Protein 5Y6Y (pdb70)

B-factor: mean 15.53, std 7.51, range [4.85, 54.73]

Radius of gyration: 18.18 Å; Cα contacts (8 Å, |Δi|>4): 614; chains: 1; bounding box: 39×47×48 Å

Solvent-accessible surface area: 12770 Å² total; per-residue (Å²): 76,162,137,9,97,88,78,88,15,103,2,75,66,9,105,0,13,0,0,17,44,29,143,39,73,3,0,0,0,0,0,0,10,2,0,0,9,26,0,0,8,67,0,0,54,18,0,12,92,78,42,24,40,0,0,0,0,1,0,11,8,2,13,76,10,78,59,28,148,54,62,57,21,3,4,1,66,65,0,6,25,0,0,32,28,0,0,84,95,11,64,44,120,76,3,16,0,0,0,1,12,8,0,0,18,1,0,7,39,0,2,39,40,83,55,115,49,4,80,1,0,0,0,0,0,10,0,23,61,107,45,59,83,136,63,87,37,9,62,27,15,137,85,92,55,30,74,23,1,21,8,17,18,0,48,132,78,38,60,0,33,62,26,3,78,155,54,25,30,103,71,0,0,37,0,12,4,8,12,99,70,74,13,37,4,77,5,43,160,66,100,1,22,68,3,13,7,70,118,54,52,153,87,38,36,124,40,4,74,149,115,12,8,55,61,1,20,49,46,8,100,161,92,27,12,62,6,2,0,1,0,8,29,3,12,44,65,5,35,80,78,12,48,104,101,58,68,45,110,8,103,5,31,0,19,0,0,0,0,44,43,1,19,12,13,46,9,36,101,16,119,131,39,7,96,62,38,25,0,101,116,12,0,44,68,10,62,152,27,32,45,6,154,106,13,3,15,4,0,0,4,38,11,14,95,89,0,7,65,45,0,62,81,4,2,110,124,84

Secondary structure (DSSP, 8-state):
-TT-EEEEEEETTEEEEEEEE--SSEEEEE--TT--GGGGHHHHHHHHHTT-EEEEEPPTTSTTS---S-GGGGSHHHHHHHHHHHHHHHT-S-EEEEEETHHHHHHHHHHHH-GGGEEEEEEES-------TTS-HHHHHHHHH-TTBHHHHT-STTHHHHHHHHH-HHHHHHHHHT----S--BPPTTS-TTTT-TT--SSPPTTS-HHHHHHHHHHHHHH-SHHHHHHHTTHHHHHHHTGGGTT----S-EEEEEETT-TTTTSTTHHHHHHHSHHHHH-TTB---EEETT--S-HHHHTHHHHHHHHHHHHHT-

Structure (mmCIF, N/CA/C/O backbone):
data_5Y6Y
#
_entry.id   5Y6Y
#
_cell.length_a   69.769
_cell.length_b   69.769
_cell.length_c   130.515
_cell.angle_alpha   90.00
_cell.angle_beta   90.00
_cell.angle_gamma   90.00
#
_symmetry.space_group_name_H-M   'P 43 21 2'
#
loop_
_entity.id
_entity.type
_entity.pdbx_description
1 polymer 'Epoxide hydrolase'
2 water water
#
loop_
_atom_site.group_PDB
_atom_site.id
_atom_site.type_symbol
_atom_site.label_atom_id
_atom_site.label_alt_id
_atom_site.label_comp_id
_atom_site.label_asym_id
_atom_site.label_entity_id
_atom_site.label_seq_id
_atom_site.pdbx_PDB_ins_code
_atom_site.Cartn_x
_atom_site.Cartn_y
_atom_site.Cartn_z
_atom_site.occupancy
_atom_site.B_iso_or_equiv
_atom_site.auth_seq_id
_atom_site.auth_comp_id
_atom_site.auth_asym_id
_atom_site.auth_atom_id
_atom_site.pdbx_PDB_model_num
ATOM 1 N N . MET A 1 1 ? 20.994 12.509 3.639 1.00 34.98 1 MET B N 1
ATOM 2 C CA . MET A 1 1 ? 19.622 12.672 4.156 1.00 30.37 1 MET B CA 1
ATOM 3 C C . MET A 1 1 ? 18.647 12.274 3.096 1.00 31.41 1 MET B C 1
ATOM 4 O O . MET A 1 1 ? 17.551 11.928 3.365 1.00 26.19 1 MET B O 1
ATOM 9 N N . GLU A 1 2 ? 19.077 12.441 1.844 1.00 34.99 2 GLU B N 1
ATOM 10 C CA . GLU A 1 2 ? 18.288 12.078 0.709 1.00 36.33 2 GLU B CA 1
ATOM 11 C C . GLU A 1 2 ? 18.064 10.564 0.612 1.00 32.63 2 GLU B C 1
ATOM 12 O O . GLU A 1 2 ? 17.107 10.139 0.011 1.00 34.64 2 GLU B O 1
ATOM 18 N N . GLU A 1 3 ? 18.984 9.782 1.142 1.00 28.13 3 GLU B N 1
ATOM 19 C CA . GLU A 1 3 ? 18.856 8.389 1.136 1.00 30.25 3 GLU B CA 1
ATOM 20 C C . GLU A 1 3 ? 18.254 7.794 2.375 1.00 19.82 3 GLU B C 1
ATOM 21 O O . GLU A 1 3 ? 18.187 6.647 2.471 1.00 22.54 3 GLU B O 1
ATOM 27 N N . ILE A 1 4 ? 17.880 8.634 3.314 1.00 18.26 4 ILE B N 1
ATOM 28 C CA . ILE A 1 4 ? 17.026 8.202 4.415 1.00 17.49 4 ILE B CA 1
ATOM 29 C C . ILE A 1 4 ? 15.657 7.866 3.832 1.00 17.44 4 ILE B C 1
ATOM 30 O O . ILE A 1 4 ? 15.066 8.670 3.097 1.00 20.08 4 ILE B O 1
ATOM 35 N N . GLU A 1 5 ? 15.173 6.671 4.147 1.00 13.10 5 GLU B N 1
ATOM 36 C CA . GLU A 1 5 ? 13.874 6.206 3.678 1.00 15.70 5 GLU B CA 1
ATOM 37 C C . GLU A 1 5 ? 12.815 6.629 4.676 1.00 15.38 5 GLU B C 1
ATOM 38 O O . GLU A 1 5 ? 12.986 6.428 5.878 1.00 15.71 5 GLU B O 1
ATOM 44 N N . HIS A 1 6 ? 11.734 7.229 4.184 1.00 12.71 6 HIS B N 1
ATOM 45 C CA . HIS A 1 6 ? 10.622 7.611 5.044 1.00 12.26 6 HIS B CA 1
ATOM 46 C C . HIS A 1 6 ? 9.387 6.824 4.673 1.00 14.00 6 HIS B C 1
ATOM 47 O O . HIS A 1 6 ? 8.993 6.780 3.503 1.00 16.30 6 HIS B O 1
ATOM 54 N N . ARG A 1 7 ? 8.771 6.201 5.667 1.00 12.98 7 ARG B N 1
ATOM 55 C CA . ARG A 1 7 ? 7.527 5.490 5.422 1.00 13.19 7 ARG B CA 1
ATOM 56 C C . ARG A 1 7 ? 6.560 5.683 6.567 1.00 13.83 7 ARG B C 1
ATOM 57 O O . ARG A 1 7 ? 6.939 6.162 7.636 1.00 12.21 7 ARG B O 1
ATOM 65 N N . THR A 1 8 ? 5.302 5.331 6.324 1.00 13.14 8 THR B N 1
ATOM 66 C CA . THR A 1 8 ? 4.307 5.301 7.384 1.00 13.20 8 THR B CA 1
ATOM 67 C C . THR A 1 8 ? 3.911 3.853 7.614 1.00 14.98 8 THR B C 1
ATOM 68 O O . THR A 1 8 ? 3.648 3.108 6.662 1.00 17.85 8 THR B O 1
ATOM 72 N N . VAL A 1 9 ? 3.891 3.439 8.874 1.00 13.88 9 VAL B N 1
ATOM 73 C CA . VAL A 1 9 ? 3.516 2.077 9.220 1.00 13.57 9 VAL B CA 1
ATOM 74 C C . VAL A 1 9 ? 2.348 2.113 10.189 1.00 14.20 9 VAL B C 1
ATOM 75 O O . VAL A 1 9 ? 2.138 3.107 10.884 1.00 14.67 9 VAL B O 1
ATOM 79 N N . GLU A 1 10 ? 1.583 1.027 10.226 1.00 15.58 10 GLU B N 1
ATOM 80 C CA . GLU A 1 10 ? 0.508 0.889 11.196 1.00 15.71 10 GLU B CA 1
ATOM 81 C C . GLU A 1 10 ? 1.035 0.090 12.392 1.00 14.99 10 GLU B C 1
ATOM 82 O O . GLU A 1 10 ? 1.388 -1.088 12.256 1.00 17.01 10 GLU B O 1
ATOM 88 N N . VAL A 1 11 ? 1.130 0.744 13.550 1.00 12.71 11 VAL B N 1
ATOM 89 C CA . VAL A 1 11 ? 1.585 0.088 14.779 1.00 13.27 11 VAL B CA 1
ATOM 90 C C . VAL A 1 11 ? 0.638 0.425 15.921 1.00 13.52 11 VAL B C 1
ATOM 91 O O . VAL A 1 11 ? 0.322 1.591 16.142 1.00 12.82 11 VAL B O 1
ATOM 95 N N . ASN A 1 12 ? 0.168 -0.605 16.627 1.00 14.62 12 ASN B N 1
ATOM 96 C CA . ASN A 1 12 ? -0.656 -0.410 17.823 1.00 13.54 12 ASN B CA 1
ATOM 97 C C . ASN A 1 12 ? -1.833 0.534 17.588 1.00 14.62 12 ASN B C 1
ATOM 98 O O . ASN A 1 12 ? -2.171 1.362 18.432 1.00 14.28 12 ASN B O 1
ATOM 103 N N . GLY A 1 13 ? -2.452 0.415 16.416 1.00 15.22 13 GLY B N 1
ATOM 104 C CA . GLY A 1 13 ? -3.645 1.184 16.122 1.00 15.22 13 GLY B CA 1
ATOM 105 C C . GLY A 1 13 ? -3.413 2.588 15.585 1.00 14.98 13 GLY B C 1
ATOM 106 O O . GLY A 1 13 ? -4.378 3.262 15.226 1.00 17.62 13 GLY B O 1
ATOM 107 N N . ILE A 1 14 ? -2.155 3.035 15.527 1.00 13.04 14 ILE B N 1
ATOM 108 C CA . ILE A 1 14 ? -1.859 4.364 14.988 1.00 12.44 14 ILE B CA 1
ATOM 109 C C . ILE A 1 14 ? -0.966 4.313 13.746 1.00 10.62 14 ILE B C 1
ATOM 110 O O . ILE A 1 14 ? -0.307 3.300 13.481 1.00 13.46 14 ILE B O 1
ATOM 115 N N . LYS A 1 15 ? -0.952 5.409 12.993 1.00 11.93 15 LYS B N 1
ATOM 116 C CA . LYS A 1 15 ? -0.068 5.543 11.843 1.00 11.05 15 LYS B CA 1
ATOM 117 C C . LYS A 1 15 ? 1.209 6.262 12.285 1.00 11.06 15 LYS B C 1
ATOM 118 O O . LYS A 1 15 ? 1.168 7.408 12.754 1.00 13.24 15 LYS B O 1
ATOM 124 N N . MET A 1 16 ? 2.339 5.582 12.141 1.00 9.83 16 MET B N 1
ATOM 125 C CA . MET A 1 16 ? 3.615 6.114 12.609 1.00 10.02 16 MET B CA 1
ATOM 126 C C . MET A 1 16 ? 4.574 6.379 11.459 1.00 10.31 16 MET B C 1
ATOM 127 O O . MET A 1 16 ? 4.807 5.508 10.611 1.00 11.14 16 MET B O 1
ATOM 132 N N . HIS A 1 17 ? 5.143 7.578 11.448 1.00 8.91 17 HIS B N 1
ATOM 133 C CA . HIS A 1 17 ? 6.216 7.892 10.518 1.00 8.54 17 HIS B CA 1
ATOM 134 C C . HIS A 1 17 ? 7.532 7.308 11.023 1.00 9.02 17 HIS B C 1
ATOM 135 O O . HIS A 1 17 ? 7.938 7.576 12.160 1.00 10.29 17 HIS B O 1
ATOM 142 N N . VAL A 1 18 ? 8.202 6.536 10.172 1.00 9.42 18 VAL B N 1
ATOM 143 C CA . VAL A 1 18 ? 9.498 5.958 10.499 1.00 9.37 18 VAL B CA 1
ATOM 144 C C . VAL A 1 18 ? 10.543 6.400 9.480 1.00 11.23 18 VAL B C 1
ATOM 145 O O . VAL A 1 18 ? 10.350 6.227 8.270 1.00 11.71 18 VAL B O 1
ATOM 149 N N . ALA A 1 19 ? 11.639 6.967 9.971 1.00 8.75 19 ALA B N 1
ATOM 150 C CA . ALA A 1 19 ? 12.812 7.272 9.145 1.00 8.33 19 ALA B CA 1
ATOM 151 C C . ALA A 1 19 ? 13.837 6.172 9.352 1.00 11.18 19 ALA B C 1
ATOM 152 O O . ALA A 1 19 ? 14.123 5.781 10.484 1.00 10.98 19 ALA B O 1
ATOM 154 N N . GLU A 1 20 ? 14.403 5.661 8.267 1.00 11.08 20 GLU B N 1
ATOM 155 C CA . GLU A 1 20 ? 15.301 4.522 8.366 1.00 12.95 20 GLU B CA 1
ATOM 156 C C . GLU A 1 20 ? 16.437 4.636 7.352 1.00 13.01 20 GLU B C 1
ATOM 157 O O . GLU A 1 20 ? 16.236 5.139 6.243 1.00 14.43 20 GLU B O 1
ATOM 163 N N . LYS A 1 21 ? 17.629 4.187 7.738 1.00 9.79 21 LYS B N 1
ATOM 164 C CA . LYS A 1 21 ? 18.740 4.080 6.783 1.00 10.29 21 LYS B CA 1
ATOM 165 C C . LYS A 1 21 ? 19.705 2.996 7.231 1.00 11.89 21 LYS B C 1
ATOM 166 O O . LYS A 1 21 ? 19.995 2.875 8.422 1.00 11.25 21 LYS B O 1
ATOM 172 N N . GLY A 1 22 ? 20.196 2.207 6.276 1.00 13.55 22 GLY B N 1
ATOM 173 C CA . GLY A 1 22 ? 21.215 1.210 6.557 1.00 14.18 22 GLY B CA 1
ATOM 174 C C . GLY A 1 22 ? 20.726 -0.214 6.758 1.00 12.22 22 GLY B C 1
ATOM 175 O O . GLY A 1 22 ? 19.520 -0.472 6.846 1.00 13.68 22 GLY B O 1
ATOM 176 N N . GLU A 1 23 ? 21.681 -1.141 6.821 1.00 13.30 23 GLU B N 1
ATOM 177 C CA . GLU A 1 23 ? 21.432 -2.532 7.168 1.00 13.03 23 GLU B CA 1
ATOM 178 C C . GLU A 1 23 ? 22.370 -2.928 8.298 1.00 13.65 23 GLU B C 1
ATOM 179 O O . GLU A 1 23 ? 23.405 -2.282 8.514 1.00 16.27 23 GLU B O 1
ATOM 185 N N . GLY A 1 24 ? 22.022 -3.994 9.009 1.00 11.42 24 GLY B N 1
ATOM 186 C CA . GLY A 1 24 ? 22.788 -4.427 10.156 1.00 14.09 24 GLY B CA 1
ATOM 187 C C . GLY A 1 24 ? 21.911 -4.485 11.388 1.00 11.17 24 GLY B C 1
ATOM 188 O O . GLY A 1 24 ? 20.676 -4.407 11.285 1.00 13.60 24 GLY B O 1
ATOM 189 N N . PRO A 1 25 ? 22.539 -4.639 12.566 1.00 11.21 25 PRO B N 1
ATOM 190 C CA . PRO A 1 25 ? 21.795 -4.611 13.829 1.00 12.38 25 PRO B CA 1
ATOM 191 C C . PRO A 1 25 ? 20.998 -3.313 13.930 1.00 11.39 25 PRO B C 1
ATOM 192 O O . PRO A 1 25 ? 21.497 -2.252 13.547 1.00 11.12 25 PRO B O 1
ATOM 196 N N . VAL A 1 26 ? 19.756 -3.397 14.402 1.00 10.00 26 VAL B N 1
ATOM 197 C CA . VAL A 1 26 ? 18.919 -2.214 14.528 1.00 9.76 26 VAL B CA 1
ATOM 198 C C . VAL A 1 26 ? 19.408 -1.338 15.664 1.00 10.39 26 VAL B C 1
ATOM 199 O O . VAL A 1 26 ? 19.669 -1.827 16.773 1.00 10.22 26 VAL B O 1
ATOM 203 N N . VAL A 1 27 ? 19.566 -0.053 15.362 1.00 7.86 27 VAL B N 1
ATOM 204 C CA . VAL A 1 27 ? 19.753 0.959 16.389 1.00 8.43 27 VAL B CA 1
ATOM 205 C C . VAL A 1 27 ? 18.497 1.821 16.340 1.00 9.03 27 VAL B C 1
ATOM 206 O O . VAL A 1 27 ? 18.273 2.548 15.372 1.00 8.68 27 VAL B O 1
ATOM 210 N N . LEU A 1 28 ? 17.664 1.689 17.374 1.00 8.29 28 LEU B N 1
ATOM 211 C CA . LEU A 1 28 ? 16.378 2.374 17.450 1.00 7.33 28 LEU B CA 1
ATOM 212 C C . LEU A 1 28 ? 16.542 3.645 18.265 1.00 7.38 28 LEU B C 1
ATOM 213 O O . LEU A 1 28 ? 16.923 3.589 19.443 1.00 8.32 28 LEU B O 1
ATOM 218 N N . PHE A 1 29 ? 16.261 4.785 17.638 1.00 7.22 29 PHE B N 1
ATOM 219 C CA . PHE A 1 29 ? 16.456 6.098 18.259 1.00 7.10 29 PHE B CA 1
ATOM 220 C C . PHE A 1 29 ? 15.125 6.705 18.678 1.00 7.65 29 PHE B C 1
ATOM 221 O O . PHE A 1 29 ? 14.206 6.786 17.863 1.00 8.09 29 PHE B O 1
ATOM 229 N N . LEU A 1 30 ? 15.028 7.167 19.926 1.00 7.53 30 LEU B N 1
ATOM 230 C CA . LEU A 1 30 ? 13.790 7.782 20.419 1.00 7.16 30 LEU B CA 1
ATOM 231 C C . LEU A 1 30 ? 14.032 9.230 20.833 1.00 7.82 30 LEU B C 1
ATOM 232 O O . LEU A 1 30 ? 14.753 9.497 21.803 1.00 7.89 30 LEU B O 1
ATOM 237 N N . HIS A 1 31 ? 13.439 10.166 20.094 1.00 5.96 31 HIS B N 1
ATOM 238 C CA . HIS A 1 31 ? 13.634 11.594 20.335 1.00 7.48 31 HIS B CA 1
ATOM 239 C C . HIS A 1 31 ? 12.868 12.095 21.555 1.00 8.78 31 HIS B C 1
ATOM 240 O O . HIS A 1 31 ? 12.043 11.373 22.139 1.00 10.31 31 HIS B O 1
ATOM 247 N N . GLY A 1 32 ? 13.093 13.335 21.898 1.00 9.19 32 GLY B N 1
ATOM 248 C CA . GLY A 1 32 ? 12.473 13.967 23.024 1.00 12.70 32 GLY B CA 1
ATOM 249 C C . GLY A 1 32 ? 11.625 15.180 22.680 1.00 9.52 32 GLY B C 1
ATOM 250 O O . GLY A 1 32 ? 11.202 15.321 21.603 1.00 9.20 32 GLY B O 1
ATOM 251 N N . PHE A 1 33 ? 11.377 15.977 23.697 1.00 8.86 33 PHE B N 1
ATOM 252 C CA . PHE A 1 33 ? 10.525 17.146 23.594 1.00 9.04 33 PHE B CA 1
ATOM 253 C C . PHE A 1 33 ? 11.274 18.460 23.435 1.00 9.30 33 PHE B C 1
ATOM 254 O O . PHE A 1 33 ? 12.208 18.656 24.100 1.00 9.42 33 PHE B O 1
ATOM 262 N N . PRO A 1 34 ? 10.816 19.356 22.570 1.00 9.05 34 PRO B N 1
ATOM 263 C CA . PRO A 1 34 ? 9.793 19.215 21.540 1.00 10.52 34 PRO B CA 1
ATOM 264 C C . PRO A 1 34 ? 10.510 19.025 20.210 1.00 10.66 34 PRO B C 1
ATOM 265 O O . PRO A 1 34 ? 10.736 19.904 19.470 1.00 11.79 34 PRO B O 1
ATOM 269 N N . GLU A 1 35 ? 10.881 17.786 19.984 1.00 9.81 35 GLU B N 1
ATOM 270 C CA . GLU A 1 35 ? 11.680 17.423 18.831 1.00 8.97 35 GLU B CA 1
ATOM 271 C C . GLU A 1 35 ? 10.942 16.562 17.822 1.00 8.95 35 GLU B C 1
ATOM 272 O O . GLU A 1 35 ? 9.801 16.652 17.704 1.00 9.22 35 GLU B O 1
ATOM 278 N N . LEU A 1 36 ? 11.695 15.799 17.065 1.00 8.19 36 LEU B N 1
ATOM 279 C CA . LEU A 1 36 ? 11.248 14.948 15.969 1.00 8.41 36 LEU B CA 1
ATOM 280 C C . LEU A 1 36 ? 12.310 13.904 15.626 1.00 8.54 36 LEU B C 1
ATOM 281 O O . LEU A 1 36 ? 13.368 13.985 16.083 1.00 8.35 36 LEU B O 1
ATOM 286 N N . TRP A 1 37 ? 11.941 12.959 14.784 1.00 8.27 37 TRP B N 1
ATOM 287 C CA . TRP A 1 37 ? 12.932 12.029 14.244 1.00 7.52 37 TRP B CA 1
ATOM 288 C C . TRP A 1 37 ? 14.215 12.764 13.825 1.00 7.88 37 TRP B C 1
ATOM 289 O O . TRP A 1 37 ? 15.321 12.228 13.954 1.00 8.30 37 TRP B O 1
ATOM 300 N N . TYR A 1 38 ? 14.039 13.987 13.323 1.00 7.89 38 TYR B N 1
ATOM 301 C CA . TYR A 1 38 ? 15.095 14.784 12.701 1.00 8.13 38 TYR B CA 1
ATOM 302 C C . TYR A 1 38 ? 16.201 15.132 13.672 1.00 9.68 38 TYR B C 1
ATOM 303 O O . TYR A 1 38 ? 17.337 15.428 13.273 1.00 9.63 38 TYR B O 1
ATOM 312 N N . SER A 1 39 ? 15.892 15.093 14.962 1.00 8.32 39 SER B N 1
ATOM 313 C CA . SER A 1 39 ? 16.923 15.342 15.959 1.00 8.67 39 SER B CA 1
ATOM 314 C C . SER A 1 39 ? 18.065 14.346 15.885 1.00 7.90 39 SER B C 1
ATOM 315 O O . SER A 1 39 ? 19.172 14.644 16.356 1.00 9.04 39 SER B O 1
ATOM 318 N N . TRP A 1 40 ? 17.801 13.179 15.292 1.00 7.43 40 TRP B N 1
ATOM 319 C CA . TRP A 1 40 ? 18.808 12.132 15.157 1.00 8.00 40 TRP B CA 1
ATOM 320 C C . TRP A 1 40 ? 19.499 12.113 13.801 1.00 9.26 40 TRP B C 1
ATOM 321 O O . TRP A 1 40 ? 20.237 11.176 13.503 1.00 9.44 40 TRP B O 1
ATOM 332 N N . ARG A 1 41 ? 19.258 13.132 12.985 1.00 8.09 41 ARG B N 1
ATOM 333 C CA . ARG A 1 41 ? 19.808 13.177 11.627 1.00 8.60 41 ARG B CA 1
ATOM 334 C C . ARG A 1 41 ? 21.284 12.771 11.531 1.00 10.01 41 ARG B C 1
ATOM 335 O O . ARG A 1 41 ? 21.658 11.978 10.663 1.00 11.27 41 ARG B O 1
ATOM 343 N N . HIS A 1 42 ? 22.114 13.289 12.428 1.00 8.51 42 HIS B N 1
ATOM 344 C CA . HIS A 1 42 ? 23.549 12.984 12.366 1.00 8.19 42 HIS B CA 1
ATOM 345 C C . HIS A 1 42 ? 23.853 11.546 12.742 1.00 9.54 42 HIS B C 1
ATOM 346 O O . HIS A 1 42 ? 24.725 10.919 12.140 1.00 11.91 42 HIS B O 1
ATOM 353 N N . GLN A 1 43 ? 23.130 11.016 13.727 1.00 8.46 43 GLN B N 1
ATOM 354 C CA . GLN A 1 43 ? 23.335 9.631 14.144 1.00 8.60 43 GLN B CA 1
ATOM 355 C C . GLN A 1 43 ? 22.795 8.635 13.129 1.00 9.09 43 GLN B C 1
ATOM 356 O O . GLN A 1 43 ? 23.346 7.543 12.986 1.00 10.04 43 GLN B O 1
ATOM 362 N N . ILE A 1 44 ? 21.707 8.998 12.449 1.00 9.58 44 ILE B N 1
ATOM 363 C CA . ILE A 1 44 ? 21.165 8.155 11.384 1.00 8.77 44 ILE B CA 1
ATOM 364 C C . ILE A 1 44 ? 22.201 7.997 10.266 1.00 8.33 44 ILE B C 1
ATOM 365 O O . ILE A 1 44 ? 22.473 6.886 9.812 1.00 10.69 44 ILE B O 1
ATOM 370 N N . LEU A 1 45 ? 22.792 9.091 9.873 1.00 11.15 45 LEU B N 1
ATOM 371 C CA . LEU A 1 45 ? 23.779 9.011 8.844 1.00 12.33 45 LEU B CA 1
ATOM 372 C C . LEU A 1 45 ? 25.044 8.296 9.282 1.00 11.33 45 LEU B C 1
ATOM 373 O O . LEU A 1 45 ? 25.512 7.463 8.578 1.00 13.95 45 LEU B O 1
ATOM 378 N N . ALA A 1 46 ? 25.527 8.611 10.461 1.00 10.22 46 ALA B N 1
ATOM 379 C CA . ALA A 1 46 ? 26.760 7.994 10.954 1.00 10.53 46 ALA B CA 1
ATOM 380 C C . ALA A 1 46 ? 26.610 6.501 11.209 1.00 10.73 46 ALA B C 1
ATOM 381 O O . ALA A 1 46 ? 27.422 5.702 10.726 1.00 11.12 46 ALA B O 1
ATOM 383 N N . LEU A 1 47 ? 25.593 6.106 11.969 1.00 9.93 47 LEU B N 1
ATOM 384 C CA . LEU A 1 47 ? 25.468 4.693 12.313 1.00 9.32 47 LEU B CA 1
ATOM 385 C C . LEU A 1 47 ? 25.135 3.839 11.085 1.00 10.80 47 LEU B C 1
ATOM 386 O O . LEU A 1 47 ? 25.625 2.719 10.962 1.00 10.69 47 LEU B O 1
ATOM 391 N N . SER A 1 48 ? 24.331 4.366 10.163 1.00 11.28 48 SER B N 1
ATOM 392 C CA . SER A 1 48 ? 24.046 3.626 8.931 1.00 11.18 48 SER B CA 1
ATOM 393 C C . SER A 1 48 ? 25.327 3.445 8.103 1.00 10.81 48 SER B C 1
ATOM 394 O O . SER A 1 48 ? 25.574 2.366 7.569 1.00 12.49 48 SER B O 1
ATOM 397 N N . SER A 1 49 ? 26.142 4.489 8.021 1.00 11.10 49 SER B N 1
ATOM 398 C CA . SER A 1 49 ? 27.394 4.407 7.262 1.00 12.83 49 SER B CA 1
ATOM 399 C C . SER A 1 49 ? 28.361 3.420 7.895 1.00 12.87 49 SER B C 1
ATOM 400 O O . SER A 1 49 ? 29.209 2.842 7.210 1.00 12.81 49 SER B O 1
ATOM 403 N N . ARG A 1 50 ? 28.243 3.252 9.212 1.00 10.10 50 ARG B N 1
ATOM 404 C CA . ARG A 1 50 ? 29.129 2.372 9.968 1.00 10.46 50 ARG B CA 1
ATOM 405 C C . ARG A 1 50 ? 28.591 0.943 10.100 1.00 11.21 50 ARG B C 1
ATOM 406 O O . ARG A 1 50 ? 29.111 0.152 10.887 1.00 12.80 50 ARG B O 1
ATOM 414 N N . GLY A 1 51 ? 27.565 0.604 9.324 1.00 11.40 51 GLY B N 1
ATOM 415 C CA . GLY A 1 51 ? 27.129 -0.782 9.243 1.00 11.76 51 GLY B CA 1
ATOM 416 C C . GLY A 1 51 ? 25.961 -1.185 10.123 1.00 11.19 51 GLY B C 1
ATOM 417 O O . GLY A 1 51 ? 25.779 -2.368 10.401 1.00 12.80 51 GLY B O 1
ATOM 418 N N . TYR A 1 52 ? 25.167 -0.209 10.559 1.00 11.14 52 TYR B N 1
ATOM 419 C CA . TYR A 1 52 ? 23.983 -0.495 11.367 1.00 8.51 52 TYR B CA 1
ATOM 420 C C . TYR A 1 52 ? 22.713 -0.052 10.653 1.00 9.86 52 TYR B C 1
ATOM 421 O O . TYR A 1 52 ? 22.754 0.749 9.719 1.00 11.03 52 TYR B O 1
ATOM 430 N N . ARG A 1 53 ? 21.582 -0.598 11.089 1.00 10.37 53 ARG B N 1
ATOM 431 C CA . ARG A 1 53 ? 20.285 -0.197 10.567 1.00 11.14 53 ARG B CA 1
ATOM 432 C C . ARG A 1 53 ? 19.675 0.847 11.502 1.00 10.55 53 ARG B C 1
ATOM 433 O O . ARG A 1 53 ? 19.131 0.510 12.563 1.00 10.59 53 ARG B O 1
ATOM 441 N N . ALA A 1 54 ? 19.795 2.114 11.120 1.00 8.60 54 ALA B N 1
ATOM 442 C CA . ALA A 1 54 ? 19.303 3.201 11.961 1.00 9.67 54 ALA B CA 1
ATOM 443 C C . ALA A 1 54 ? 17.807 3.401 11.749 1.00 11.15 54 ALA B C 1
ATOM 444 O O . ALA A 1 54 ? 17.352 3.582 10.621 1.00 10.98 54 ALA B O 1
ATOM 446 N N . VAL A 1 55 ? 17.047 3.374 12.841 1.00 8.42 55 VAL B N 1
ATOM 447 C CA . VAL A 1 55 ? 15.596 3.527 12.765 1.00 8.07 55 VAL B CA 1
ATOM 448 C C . VAL A 1 55 ? 15.174 4.621 13.741 1.00 9.46 55 VAL B C 1
ATOM 449 O O . VAL A 1 55 ? 15.472 4.542 14.931 1.00 9.33 55 VAL B O 1
ATOM 453 N N . ALA A 1 56 ? 14.501 5.651 13.238 1.00 7.83 56 ALA B N 1
ATOM 454 C CA . ALA A 1 56 ? 14.119 6.785 14.076 1.00 6.86 56 ALA B CA 1
ATOM 455 C C . ALA A 1 56 ? 12.698 7.218 13.750 1.00 8.83 56 ALA B C 1
ATOM 456 O O . ALA A 1 56 ? 12.473 7.924 12.772 1.00 9.63 56 ALA B O 1
ATOM 458 N N . PRO A 1 57 ? 11.726 6.804 14.578 1.00 7.04 57 PRO B N 1
ATOM 459 C CA . PRO A 1 57 ? 10.347 7.240 14.347 1.00 8.25 57 PRO B CA 1
ATOM 460 C C . PRO A 1 57 ? 10.068 8.629 14.900 1.00 7.43 57 PRO B C 1
ATOM 461 O O . PRO A 1 57 ? 10.784 9.130 15.787 1.00 8.64 57 PRO B O 1
ATOM 465 N N . ASP A 1 58 ? 9.025 9.259 14.371 1.00 8.51 58 ASP B N 1
ATOM 466 C CA . ASP A 1 58 ? 8.328 10.282 15.137 1.00 7.81 58 ASP B CA 1
ATOM 467 C C . ASP A 1 58 ? 7.452 9.538 16.143 1.00 8.16 58 ASP B C 1
ATOM 468 O O . ASP A 1 58 ? 6.655 8.677 15.776 1.00 8.65 58 ASP B O 1
ATOM 473 N N . LEU A 1 59 ? 7.606 9.849 17.421 1.00 8.58 59 LEU B N 1
ATOM 474 C CA . LEU A 1 59 ? 6.798 9.175 18.424 1.00 8.02 59 LEU B CA 1
ATOM 475 C C . LEU A 1 59 ? 5.332 9.603 18.333 1.00 8.39 59 LEU B C 1
ATOM 476 O O . LEU A 1 59 ? 5.006 10.622 17.716 1.00 8.84 59 LEU B O 1
ATOM 481 N N . ARG A 1 60 ? 4.459 8.822 18.963 1.00 7.40 60 ARG B N 1
ATOM 482 C CA . ARG A 1 60 ? 3.039 9.158 19.050 1.00 7.26 60 ARG B CA 1
ATOM 483 C C . ARG A 1 60 ? 2.854 10.634 19.411 1.00 8.22 60 ARG B C 1
ATOM 484 O O . ARG A 1 60 ? 3.472 11.135 20.357 1.00 9.18 60 ARG B O 1
ATOM 492 N N . GLY A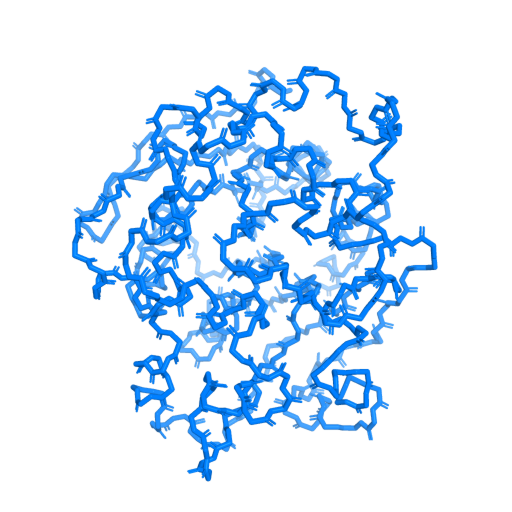 1 61 ? 2.033 11.346 18.642 1.00 9.08 61 GLY B N 1
ATOM 493 C CA . GLY A 1 61 ? 1.778 12.750 18.932 1.00 8.85 61 GLY B CA 1
ATOM 494 C C . GLY A 1 61 ? 2.718 13.766 18.283 1.00 9.37 61 GLY B C 1
ATOM 495 O O . GLY A 1 61 ? 2.517 14.973 18.421 1.00 10.06 61 GLY B O 1
ATOM 496 N N . TYR A 1 62 ? 3.732 13.286 17.570 1.00 8.45 62 TYR B N 1
ATOM 497 C CA . TYR A 1 62 ? 4.783 14.142 17.041 1.00 8.28 62 TYR B CA 1
ATOM 498 C C . TYR A 1 62 ? 4.860 14.100 15.526 1.00 7.98 62 TYR B C 1
ATOM 499 O O . TYR A 1 62 ? 4.663 13.044 14.913 1.00 8.66 62 TYR B O 1
ATOM 508 N N . GLY A 1 63 ? 5.219 15.234 14.927 1.00 7.97 63 GLY B N 1
ATOM 509 C CA . GLY A 1 63 ? 5.654 15.234 13.537 1.00 8.48 63 GLY B CA 1
ATOM 510 C C . GLY A 1 63 ? 4.647 14.629 12.573 1.00 8.63 63 GLY B C 1
ATOM 511 O O . GLY A 1 63 ? 3.505 15.096 12.487 1.00 10.14 63 GLY B O 1
ATOM 512 N N . ASP A 1 64 ? 5.064 13.589 11.858 1.00 9.39 64 ASP B N 1
ATOM 513 C CA . ASP A 1 64 ? 4.199 12.964 10.862 1.00 9.63 64 ASP B CA 1
ATOM 514 C C . ASP A 1 64 ? 3.581 11.669 11.375 1.00 9.92 64 ASP B C 1
ATOM 515 O O . ASP A 1 64 ? 3.068 10.852 10.603 1.00 11.54 64 ASP B O 1
ATOM 520 N N . THR A 1 65 ? 3.605 11.502 12.697 1.00 9.10 65 THR B N 1
ATOM 521 C CA . THR A 1 65 ? 2.923 10.391 13.348 1.00 9.31 65 THR B CA 1
ATOM 522 C C . THR A 1 65 ? 1.575 10.851 13.922 1.00 9.18 65 THR B C 1
ATOM 523 O O . THR A 1 65 ? 1.424 11.993 14.356 1.00 10.15 65 THR B O 1
ATOM 527 N N . GLU A 1 66 ? 0.599 9.949 13.889 1.00 9.23 66 GLU B N 1
ATOM 528 C CA . GLU A 1 66 ? -0.735 10.211 14.421 1.00 10.09 66 GLU B CA 1
ATOM 529 C C . GLU A 1 66 ? -0.711 10.763 15.851 1.00 10.68 66 GLU B C 1
ATOM 530 O O . GLU A 1 66 ? 0.091 10.319 16.684 1.00 9.61 66 GLU B O 1
ATOM 536 N N . ALA A 1 67 ? -1.585 11.730 16.123 1.00 10.07 67 ALA B N 1
ATOM 537 C CA . ALA A 1 67 ? -1.730 12.308 17.458 1.00 8.74 67 ALA B CA 1
ATOM 538 C C . ALA A 1 67 ? -3.143 12.065 17.999 1.00 9.13 67 ALA B C 1
ATOM 539 O O . ALA A 1 67 ? -4.058 12.857 17.735 1.00 9.70 67 ALA B O 1
ATOM 541 N N . PRO A 1 68 ? -3.337 10.972 18.761 1.00 8.33 68 PRO B N 1
ATOM 542 C CA . PRO A 1 68 ? -4.656 10.719 19.364 1.00 10.74 68 PRO B CA 1
ATOM 543 C C . PRO A 1 68 ? -5.164 11.916 20.174 1.00 10.38 68 PRO B C 1
ATOM 544 O O . PRO A 1 68 ? -4.374 12.698 20.712 1.00 10.34 68 PRO B O 1
ATOM 548 N N . VAL A 1 69 ? -6.483 12.075 20.250 1.00 9.96 69 VAL B N 1
ATOM 549 C CA . VAL A 1 69 ? -7.044 13.266 20.883 1.00 12.19 69 VAL B CA 1
ATOM 550 C C . VAL A 1 69 ? -7.099 13.179 22.424 1.00 10.20 69 VAL B C 1
ATOM 551 O O . VAL A 1 69 ? -6.984 14.193 23.110 1.00 11.61 69 VAL B O 1
ATOM 555 N N . SER A 1 70 ? -7.245 11.973 22.963 1.00 13.57 70 SER B N 1
ATOM 556 C CA . SER A 1 70 ? -7.379 11.829 24.410 1.00 13.01 70 SER B CA 1
ATOM 557 C C . SER A 1 70 ? -6.045 12.014 25.122 1.00 11.96 70 SER B C 1
ATOM 558 O O . SER A 1 70 ? -5.045 11.399 24.737 1.00 11.45 70 SER B O 1
ATOM 561 N N . ILE A 1 71 ? -6.027 12.798 26.162 1.00 13.74 71 ILE B N 1
ATOM 562 C CA . ILE A 1 71 ? -4.811 13.000 26.901 1.00 15.36 71 ILE B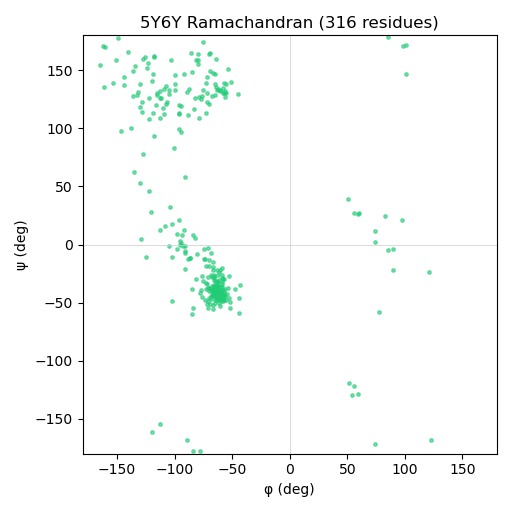 CA 1
ATOM 563 C C . ILE A 1 71 ? -4.328 11.687 27.439 1.00 15.30 71 ILE B C 1
ATOM 564 O O . ILE A 1 71 ? -3.174 11.460 27.473 1.00 14.28 71 ILE B O 1
ATOM 569 N N . SER A 1 72 ? -5.241 10.832 27.835 1.00 14.90 72 SER B N 1
ATOM 570 C CA . SER A 1 72 ? -4.872 9.561 28.392 1.00 14.75 72 SER B CA 1
ATOM 571 C C . SER A 1 72 ? -4.295 8.555 27.425 1.00 13.02 72 SER B C 1
ATOM 572 O O . SER A 1 72 ? -3.954 7.538 27.796 1.00 15.96 72 SER B O 1
ATOM 575 N N . SER A 1 73 ? -4.224 8.887 26.154 1.00 11.24 73 SER B N 1
ATOM 576 C CA . SER A 1 73 ? -3.650 8.055 25.171 1.00 10.62 73 SER B CA 1
ATOM 577 C C . SER A 1 73 ? -2.138 8.240 25.121 1.00 10.37 73 SER B C 1
ATOM 578 O O . SER A 1 73 ? -1.563 7.742 24.252 1.00 9.69 73 SER B O 1
ATOM 581 N N . TYR A 1 74 ? -1.565 8.987 26.066 1.00 8.85 74 TYR B N 1
ATOM 582 C CA . TYR A 1 74 ? -0.128 9.249 26.048 1.00 9.10 74 TYR B CA 1
ATOM 583 C C . TYR A 1 74 ? 0.600 8.767 27.297 1.00 10.02 74 TYR B C 1
ATOM 584 O O . TYR A 1 74 ? 1.633 9.323 27.651 1.00 9.97 74 TYR B O 1
ATOM 593 N N . THR A 1 75 ? 0.078 7.732 27.948 1.00 10.51 75 THR B N 1
ATOM 594 C CA . THR A 1 75 ? 0.837 7.112 29.036 1.00 8.72 75 THR B CA 1
ATOM 595 C C . THR A 1 75 ? 2.052 6.382 28.478 1.00 9.62 75 THR B C 1
ATOM 596 O O . THR A 1 75 ? 2.134 6.104 27.281 1.00 8.98 75 THR B O 1
ATOM 600 N N . GLY A 1 76 ? 2.991 6.046 29.353 1.00 7.83 76 GLY B N 1
ATOM 601 C CA . GLY A 1 76 ? 4.163 5.298 28.934 1.00 7.56 76 GLY B CA 1
ATOM 602 C C . GLY A 1 76 ? 3.831 3.957 28.302 1.00 7.85 76 GLY B C 1
ATOM 603 O O . GLY A 1 76 ? 4.592 3.441 27.483 1.00 9.05 76 GLY B O 1
ATOM 604 N N . PHE A 1 77 ? 2.709 3.375 28.716 1.00 7.68 77 PHE B N 1
ATOM 605 C CA . PHE A 1 77 ? 2.281 2.076 28.215 1.00 8.99 77 PHE B CA 1
ATOM 606 C C . PHE A 1 77 ? 1.807 2.143 26.769 1.00 8.73 77 PHE B C 1
ATOM 607 O O . PHE A 1 77 ? 2.047 1.217 25.993 1.00 9.32 77 PHE B O 1
ATOM 615 N N . HIS A 1 78 ? 1.134 3.235 26.414 1.00 9.92 78 HIS B N 1
ATOM 616 C CA . HIS A 1 78 ? 0.715 3.462 25.029 1.00 9.48 78 HIS B CA 1
ATOM 617 C C . HIS A 1 78 ? 1.951 3.582 24.140 1.00 9.76 78 HIS B C 1
ATOM 618 O O . HIS A 1 78 ? 2.031 2.951 23.074 1.00 9.17 78 HIS B O 1
ATOM 625 N N . ILE A 1 79 ? 2.924 4.387 24.579 1.00 9.10 79 ILE B N 1
ATOM 626 C CA . ILE A 1 79 ? 4.103 4.650 23.751 1.00 10.13 79 ILE B CA 1
ATOM 627 C C . ILE A 1 79 ? 4.946 3.384 23.589 1.00 10.39 79 ILE B C 1
ATOM 628 O O . ILE A 1 79 ? 5.409 3.060 22.479 1.00 9.30 79 ILE B O 1
ATOM 633 N N . VAL A 1 80 ? 5.159 2.652 24.681 1.00 8.84 80 VAL B N 1
ATOM 634 C CA . VAL A 1 80 ? 5.878 1.384 24.571 1.00 9.17 80 VAL B CA 1
ATOM 635 C C . VAL A 1 80 ? 5.130 0.392 23.680 1.00 9.74 80 VAL B C 1
ATOM 636 O O . VAL A 1 80 ? 5.743 -0.367 22.927 1.00 10.60 80 VAL B O 1
ATOM 640 N N . GLY A 1 81 ? 3.802 0.416 23.750 1.00 7.75 81 GLY B N 1
ATOM 641 C CA . GLY A 1 81 ? 2.989 -0.424 22.891 1.00 9.04 81 GLY B CA 1
ATOM 642 C C . GLY A 1 81 ? 3.277 -0.147 21.432 1.00 9.75 81 GLY B C 1
ATOM 643 O O . GLY A 1 81 ? 3.394 -1.079 20.637 1.00 9.42 81 GLY B O 1
ATOM 644 N N . ASP A 1 82 ? 3.380 1.128 21.077 1.00 9.09 82 ASP B N 1
ATOM 645 C CA . ASP A 1 82 ? 3.744 1.492 19.704 1.00 9.17 82 ASP B CA 1
ATOM 646 C C . ASP A 1 82 ? 5.095 0.917 19.326 1.00 9.44 82 ASP B C 1
ATOM 647 O O . ASP A 1 82 ? 5.264 0.374 18.229 1.00 10.05 82 ASP B O 1
ATOM 652 N N . LEU A 1 83 ? 6.067 1.058 20.219 1.00 9.24 83 LEU B N 1
ATOM 653 C CA . LEU A 1 83 ? 7.440 0.668 19.906 1.00 8.84 83 LEU B CA 1
ATOM 654 C C . LEU A 1 83 ? 7.659 -0.840 19.833 1.00 10.61 83 LEU B C 1
ATOM 655 O O . LEU A 1 83 ? 8.471 -1.310 19.031 1.00 10.55 83 LEU B O 1
ATOM 660 N N . ILE A 1 84 ? 6.948 -1.597 20.665 1.00 9.71 84 ILE B N 1
ATOM 661 C CA . ILE A 1 84 ? 7.016 -3.055 20.589 1.00 9.89 84 ILE B CA 1
ATOM 662 C C . ILE A 1 84 ? 6.464 -3.509 19.246 1.00 10.03 84 ILE B C 1
ATOM 663 O O . ILE A 1 84 ? 7.058 -4.367 18.580 1.00 12.48 84 ILE B O 1
ATOM 668 N N . ALA A 1 85 ? 5.353 -2.906 18.831 1.00 9.63 85 ALA B N 1
ATOM 669 C CA . ALA A 1 85 ? 4.781 -3.201 17.516 1.00 12.01 85 ALA B CA 1
ATOM 670 C C . ALA A 1 85 ? 5.788 -2.843 16.419 1.00 11.93 85 ALA B C 1
ATOM 671 O O . ALA A 1 85 ? 5.958 -3.606 15.460 1.00 11.76 85 ALA B O 1
ATOM 673 N N . LEU A 1 86 ? 6.487 -1.714 16.567 1.00 9.24 86 LEU B N 1
ATOM 674 C CA . LEU A 1 86 ? 7.472 -1.309 15.564 1.00 10.71 86 LEU B CA 1
ATOM 675 C C . LEU A 1 86 ? 8.625 -2.305 15.477 1.00 10.83 86 LEU B C 1
ATOM 676 O O . LEU A 1 86 ? 9.027 -2.704 14.382 1.00 11.06 86 LEU B O 1
ATOM 681 N N . ILE A 1 87 ? 9.156 -2.706 16.629 1.00 9.50 87 ILE B N 1
ATOM 682 C CA . ILE A 1 87 ? 10.271 -3.647 16.650 1.00 10.19 87 ILE B CA 1
ATOM 683 C C . ILE A 1 87 ? 9.859 -4.960 15.978 1.00 11.36 87 ILE B C 1
ATOM 684 O O . ILE A 1 87 ? 10.639 -5.545 15.224 1.00 12.58 87 ILE B O 1
ATOM 689 N N . ASP A 1 88 ? 8.627 -5.410 16.219 1.00 11.30 88 ASP B N 1
ATOM 690 C CA . ASP A 1 88 ? 8.139 -6.624 15.558 1.00 13.12 88 ASP B CA 1
ATOM 691 C C . ASP A 1 88 ? 8.098 -6.437 14.040 1.00 15.02 88 ASP B C 1
ATOM 692 O O . ASP A 1 88 ? 8.473 -7.335 13.291 1.00 15.78 88 ASP B O 1
ATOM 697 N N . LEU A 1 89 ? 7.655 -5.267 13.595 1.00 12.32 89 LEU B N 1
ATOM 698 C CA . LEU A 1 89 ? 7.617 -4.952 12.166 1.00 11.18 89 LEU B CA 1
ATOM 699 C C . LEU A 1 89 ? 9.015 -4.928 11.537 1.00 16.60 89 LEU B C 1
ATOM 700 O O . LEU A 1 89 ? 9.181 -5.262 10.360 1.00 17.14 89 LEU B O 1
ATOM 705 N N . LEU A 1 90 ? 10.018 -4.519 12.313 1.00 13.90 90 LEU B N 1
ATOM 706 C CA . LEU A 1 90 ? 11.399 -4.489 11.829 1.00 12.47 90 LEU B CA 1
ATOM 707 C C . LEU A 1 90 ? 11.949 -5.902 11.648 1.00 13.71 90 LEU B C 1
ATOM 708 O O . LEU A 1 90 ? 12.950 -6.108 10.953 1.00 17.20 90 LEU B O 1
ATOM 713 N N . GLY A 1 91 ? 11.303 -6.873 12.281 1.00 14.03 91 GLY B N 1
ATOM 714 C CA . GLY A 1 91 ? 11.671 -8.264 12.096 1.00 15.59 91 GLY B CA 1
ATOM 715 C C . GLY A 1 91 ? 12.830 -8.751 12.941 1.00 17.07 91 GLY B C 1
ATOM 716 O O . GLY A 1 91 ? 13.497 -9.723 12.576 1.00 17.82 91 GLY B O 1
ATOM 717 N N . VAL A 1 92 ? 13.072 -8.098 14.076 1.00 13.82 92 VAL B N 1
ATOM 718 C CA . VAL A 1 92 ? 14.195 -8.477 14.933 1.00 13.69 92 VAL B CA 1
ATOM 719 C C . VAL A 1 92 ? 13.763 -8.803 16.360 1.00 15.08 92 VAL B C 1
ATOM 720 O O . VAL A 1 92 ? 12.764 -8.277 16.850 1.00 15.46 92 VAL B O 1
ATOM 724 N N . ASP A 1 93 ? 14.532 -9.668 17.019 1.00 15.57 93 ASP B N 1
ATOM 725 C CA . ASP A 1 93 ? 14.273 -10.029 18.410 1.00 19.00 93 ASP B CA 1
ATOM 726 C C . ASP A 1 93 ? 14.743 -8.936 19.352 1.00 18.72 93 ASP B C 1
ATOM 727 O O . ASP A 1 93 ? 14.101 -8.652 20.357 1.00 17.95 93 ASP B O 1
ATOM 732 N N . GLN A 1 94 ? 15.889 -8.344 19.034 1.00 14.11 94 GLN B N 1
ATOM 733 C CA . GLN A 1 94 ? 16.497 -7.347 19.910 1.00 11.25 94 GLN B CA 1
ATOM 734 C C . GLN A 1 94 ? 16.978 -6.133 19.131 1.00 13.38 94 GLN B C 1
ATOM 735 O O . GLN A 1 94 ? 17.333 -6.235 17.957 1.00 14.19 94 GLN B O 1
ATOM 741 N N . VAL A 1 95 ? 17.025 -4.992 19.807 1.00 12.59 95 VAL B N 1
ATOM 742 C CA . VAL A 1 95 ? 17.588 -3.785 19.225 1.00 10.62 95 VAL B CA 1
ATOM 743 C C . VAL A 1 95 ? 18.667 -3.224 20.136 1.00 9.05 95 VAL B C 1
ATOM 744 O O . VAL A 1 95 ? 18.729 -3.550 21.332 1.00 11.43 95 VAL B O 1
ATOM 748 N N . PHE A 1 96 ? 19.510 -2.367 19.569 1.00 7.73 96 PHE B N 1
ATOM 749 C CA . PHE A 1 96 ? 20.257 -1.411 20.363 1.00 8.28 96 PHE B CA 1
ATOM 750 C C . PHE A 1 96 ? 19.363 -0.191 20.495 1.00 9.61 96 PHE B C 1
ATOM 751 O O . PHE A 1 96 ? 18.752 0.256 19.519 1.00 10.08 96 PHE B O 1
ATOM 759 N N . LEU A 1 97 ? 19.254 0.333 21.706 1.00 7.79 97 LEU B N 1
ATOM 760 C CA . LEU A 1 97 ? 18.364 1.456 21.972 1.00 7.23 97 LEU B CA 1
ATOM 761 C C . LEU A 1 97 ? 19.177 2.717 22.232 1.00 8.06 97 LEU B C 1
ATOM 762 O O . LEU A 1 97 ? 20.159 2.693 22.985 1.00 8.29 97 LEU B O 1
ATOM 767 N N . VAL A 1 98 ? 18.776 3.818 21.603 1.00 7.23 98 VAL B N 1
ATOM 768 C CA . VAL A 1 98 ? 19.366 5.124 21.886 1.00 7.35 98 VAL B CA 1
ATOM 769 C C . VAL A 1 98 ? 18.230 6.109 22.094 1.00 7.10 98 VAL B C 1
ATOM 770 O O . VAL A 1 98 ? 17.304 6.155 21.296 1.00 8.69 98 VAL B O 1
ATOM 774 N N . ALA A 1 99 ? 18.276 6.890 23.165 1.00 7.18 99 ALA B N 1
ATOM 775 C CA . ALA A 1 99 ? 17.140 7.760 23.454 1.00 7.99 99 ALA B CA 1
ATOM 776 C C . ALA A 1 99 ? 17.547 9.013 24.200 1.00 8.44 99 ALA B C 1
ATOM 777 O O . ALA A 1 99 ? 18.605 9.057 24.830 1.00 8.64 99 ALA B O 1
ATOM 779 N N . HIS A 1 100 ? 16.696 10.028 24.119 1.00 6.99 100 HIS B N 1
ATOM 780 C CA . HIS A 1 100 ? 17.007 11.345 24.670 1.00 7.13 100 HIS B CA 1
ATOM 781 C C . HIS A 1 100 ? 15.733 11.957 25.236 1.00 7.99 100 HIS B C 1
ATOM 782 O O . HIS A 1 100 ? 14.671 11.854 24.617 1.00 8.27 100 HIS B O 1
ATOM 789 N N . ASP A 1 101 ? 15.831 12.569 26.419 1.00 8.96 101 ASP B N 1
ATOM 790 C CA . ASP A 1 101 ? 14.738 13.355 27.004 1.00 9.56 101 ASP B CA 1
ATOM 791 C C . ASP A 1 101 ? 13.489 12.480 27.203 1.00 7.17 101 ASP B C 1
ATOM 792 O O . ASP A 1 101 ? 13.614 11.404 27.784 1.00 8.18 101 ASP B O 1
ATOM 797 N N . TRP A 1 102 ? 12.312 12.892 26.724 1.00 7.25 102 TRP B N 1
ATOM 798 C CA . TRP A 1 102 ? 11.120 12.048 26.884 1.00 7.93 102 TRP B CA 1
ATOM 799 C C . TRP A 1 102 ? 11.315 10.672 26.241 1.00 7.73 102 TRP B C 1
ATOM 800 O O . TRP A 1 102 ? 10.808 9.652 26.735 1.00 7.68 102 TRP B O 1
ATOM 811 N N . GLY A 1 103 ? 12.084 10.634 25.157 1.00 7.69 103 GLY B N 1
ATOM 812 C CA . GLY A 1 103 ? 12.372 9.383 24.483 1.00 8.19 103 GLY B CA 1
ATOM 813 C C . GLY A 1 103 ? 13.122 8.450 25.409 1.00 7.32 103 GLY B C 1
ATOM 814 O O . GLY A 1 103 ? 12.919 7.229 25.372 1.00 8.37 103 GLY B O 1
ATOM 815 N N . ALA A 1 104 ? 13.988 9.037 26.239 1.00 7.38 104 ALA B N 1
ATOM 816 C CA . ALA A 1 104 ? 14.732 8.267 27.232 1.00 8.15 104 ALA B CA 1
ATOM 817 C C . ALA A 1 104 ? 13.829 7.739 28.350 1.00 7.86 104 ALA B C 1
ATOM 818 O O . ALA A 1 104 ? 14.034 6.619 28.834 1.00 8.32 104 ALA B O 1
ATOM 820 N N . ILE A 1 105 ? 12.837 8.524 28.771 1.00 8.04 105 ILE B N 1
ATOM 821 C CA . ILE A 1 105 ? 11.869 8.022 29.744 1.00 6.81 105 ILE B CA 1
ATOM 822 C C . ILE A 1 105 ? 11.124 6.824 29.171 1.00 7.57 105 ILE B C 1
ATOM 823 O O . ILE A 1 105 ? 10.980 5.781 29.831 1.00 8.45 105 ILE B O 1
ATOM 828 N N . ILE A 1 106 ? 10.686 6.948 27.923 1.00 7.35 106 ILE B N 1
ATOM 829 C CA . ILE A 1 106 ? 10.028 5.827 27.266 1.00 8.30 106 ILE B CA 1
ATOM 830 C C . ILE A 1 106 ? 10.990 4.644 27.129 1.00 7.73 106 ILE B C 1
ATOM 831 O O . ILE A 1 106 ? 10.605 3.494 27.321 1.00 9.28 106 ILE B O 1
ATOM 836 N N . GLY A 1 107 ? 12.252 4.930 26.817 1.00 7.35 107 GLY B N 1
ATOM 837 C CA . GLY A 1 107 ? 13.250 3.879 26.726 1.00 7.51 107 GLY B CA 1
ATOM 838 C C . GLY A 1 107 ? 13.428 3.113 28.031 1.00 7.58 107 GLY B C 1
ATOM 839 O O . GLY A 1 107 ? 13.587 1.890 28.017 1.00 7.59 107 GLY B O 1
ATOM 840 N N . TRP A 1 108 ? 13.408 3.828 29.156 1.00 8.24 108 TRP B N 1
ATOM 841 C CA . TRP A 1 108 ? 13.454 3.171 30.461 1.00 8.32 108 TRP B CA 1
ATOM 842 C C . TRP A 1 108 ? 12.238 2.276 30.678 1.00 7.43 108 TRP B C 1
ATOM 843 O O . TRP A 1 108 ? 12.375 1.185 31.218 1.00 8.92 108 TRP B O 1
ATOM 854 N N . TYR A 1 109 ? 11.054 2.721 30.259 1.00 8.46 109 TYR B N 1
ATOM 855 C CA . TYR A 1 109 ? 9.885 1.852 30.329 1.00 9.78 109 TYR B CA 1
ATOM 856 C C . TYR A 1 109 ? 10.042 0.610 29.443 1.00 9.42 109 TYR B C 1
ATOM 857 O O . TYR A 1 109 ? 9.705 -0.493 29.860 1.00 10.00 109 TYR B O 1
ATOM 866 N N . LEU A 1 110 ? 10.548 0.783 28.221 1.00 8.68 110 LEU B N 1
ATOM 867 C CA . LEU A 1 110 ? 10.820 -0.357 27.350 1.00 9.96 110 LEU B CA 1
ATOM 868 C C . LEU A 1 110 ? 11.759 -1.355 28.024 1.00 12.15 110 LEU B C 1
ATOM 869 O O . LEU A 1 110 ? 11.518 -2.560 27.978 1.00 11.14 110 LEU B O 1
ATOM 874 N N . CYS A 1 111 ? 12.814 -0.850 28.664 1.00 10.06 111 CYS B N 1
ATOM 875 C CA . CYS A 1 111 ? 13.764 -1.709 29.373 1.00 10.11 111 CYS B CA 1
ATOM 876 C C . CYS A 1 111 ? 13.161 -2.360 30.620 1.00 10.91 111 CYS B C 1
ATOM 877 O O . CYS A 1 111 ? 13.617 -3.427 31.044 1.00 13.35 111 CYS B O 1
ATOM 880 N N . THR A 1 112 ? 12.145 -1.722 31.200 1.00 11.70 112 THR B N 1
ATOM 881 C CA . THR A 1 112 ? 11.489 -2.259 32.389 1.00 12.15 112 THR B CA 1
ATOM 882 C C . THR A 1 112 ? 10.569 -3.423 32.010 1.00 13.69 112 THR B C 1
ATOM 883 O O . THR A 1 112 ? 10.567 -4.472 32.665 1.00 13.00 112 THR B O 1
ATOM 887 N N . PHE A 1 113 ? 9.796 -3.243 30.947 1.00 11.58 113 PHE B N 1
ATOM 888 C CA . PHE A 1 113 ? 8.792 -4.248 30.569 1.00 12.21 113 PHE B CA 1
ATOM 889 C C . PHE A 1 113 ? 9.375 -5.359 29.718 1.00 13.64 113 PHE B C 1
ATOM 890 O O . PHE A 1 113 ? 8.989 -6.522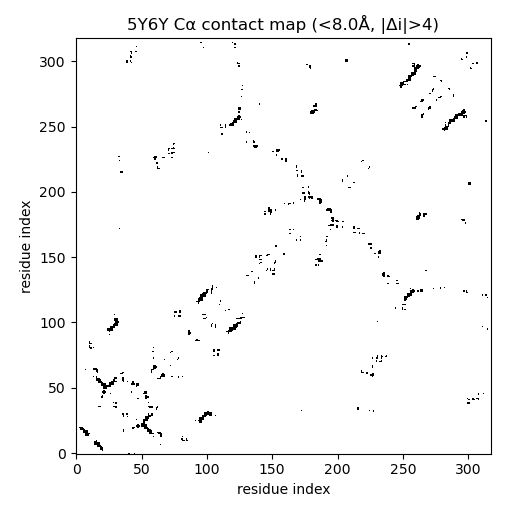 29.853 1.00 14.80 113 PHE B O 1
ATOM 898 N N . HIS A 1 114 ? 10.289 -4.999 28.818 1.00 12.43 114 HIS B N 1
ATOM 899 C CA . HIS A 1 114 ? 10.854 -5.977 27.893 1.00 14.94 114 HIS B CA 1
ATOM 900 C C . HIS A 1 114 ? 12.371 -5.879 27.731 1.00 14.06 114 HIS B C 1
ATOM 901 O O . HIS A 1 114 ? 12.873 -5.646 26.622 1.00 13.77 114 HIS B O 1
ATOM 908 N N . PRO A 1 115 ? 13.118 -6.108 28.825 1.00 12.30 115 PRO B N 1
ATOM 909 C CA . PRO A 1 115 ? 14.581 -6.053 28.754 1.00 13.94 115 PRO B CA 1
ATOM 910 C C . PRO A 1 115 ? 15.137 -7.025 27.722 1.00 16.32 115 PRO B C 1
ATOM 911 O O . PRO A 1 115 ? 16.185 -6.750 27.140 1.00 16.13 115 PRO B O 1
ATOM 915 N N . ASP A 1 116 ? 14.449 -8.138 27.481 1.00 14.41 116 ASP B N 1
ATOM 916 C CA . ASP A 1 116 ? 14.947 -9.108 26.517 1.00 17.81 116 ASP B CA 1
ATOM 917 C C . ASP A 1 116 ? 14.942 -8.590 25.075 1.00 17.83 116 ASP B C 1
ATOM 918 O O . ASP A 1 116 ? 15.578 -9.187 24.206 1.00 18.01 116 ASP B O 1
ATOM 923 N N . ARG A 1 117 ? 14.225 -7.501 24.808 1.00 14.37 117 ARG B N 1
ATOM 924 C CA . ARG A 1 117 ? 14.208 -6.952 23.447 1.00 12.50 117 ARG B CA 1
ATOM 925 C C . ARG A 1 117 ? 15.279 -5.877 23.270 1.00 10.87 117 ARG B C 1
ATOM 926 O O . ARG A 1 117 ? 15.405 -5.318 22.186 1.00 12.10 117 ARG B O 1
ATOM 934 N N . VAL A 1 118 ? 16.032 -5.579 24.328 1.00 11.09 118 VAL B N 1
ATOM 935 C CA . VAL A 1 118 ? 17.058 -4.529 24.279 1.00 10.45 118 VAL B CA 1
ATOM 936 C C . VAL A 1 118 ? 18.447 -5.066 24.624 1.00 11.33 118 VAL B C 1
ATOM 937 O O . VAL A 1 118 ? 18.733 -5.404 25.776 1.00 12.85 118 VAL B O 1
ATOM 941 N N . LYS A 1 119 ? 19.293 -5.158 23.634 1.00 10.55 119 LYS B N 1
ATOM 942 C CA . LYS A 1 119 ? 20.646 -5.648 23.843 1.00 12.15 119 LYS B CA 1
ATOM 943 C C . LYS A 1 119 ? 21.503 -4.732 24.731 1.00 11.50 119 LYS B C 1
ATOM 944 O O . LYS A 1 119 ? 22.152 -5.178 25.609 1.00 12.98 119 LYS B O 1
ATOM 950 N N . ALA A 1 120 ? 21.389 -3.425 24.488 1.00 9.90 120 ALA B N 1
ATOM 951 C CA . ALA A 1 120 ? 22.131 -2.409 25.236 1.00 10.03 120 ALA B CA 1
ATOM 952 C C . ALA A 1 120 ? 21.482 -1.068 24.953 1.00 9.69 120 ALA B C 1
ATOM 953 O O . ALA A 1 120 ? 20.870 -0.892 23.900 1.00 9.17 120 ALA B O 1
ATOM 955 N N . TYR A 1 121 ? 21.640 -0.129 25.883 1.00 8.38 121 TYR B N 1
ATOM 956 C CA . TYR A 1 121 ? 20.926 1.145 25.857 1.00 8.96 121 TYR B CA 1
ATOM 957 C C . TYR A 1 121 ? 21.889 2.317 26.042 1.00 8.40 121 TYR B C 1
ATOM 958 O O . TYR A 1 121 ? 22.565 2.408 27.062 1.00 8.91 121 TYR B O 1
ATOM 967 N N . VAL A 1 122 ? 21.976 3.197 25.042 1.00 8.17 122 VAL B N 1
ATOM 968 C CA . VAL A 1 122 ? 22.657 4.473 25.214 1.00 8.21 122 VAL B CA 1
ATOM 969 C C . VAL A 1 122 ? 21.605 5.522 25.555 1.00 8.67 122 VAL B C 1
ATOM 970 O O . VAL A 1 122 ? 20.749 5.856 24.731 1.00 8.96 122 VAL B O 1
ATOM 974 N N . CYS A 1 123 ? 21.671 6.010 26.790 1.00 7.40 123 CYS B N 1
ATOM 975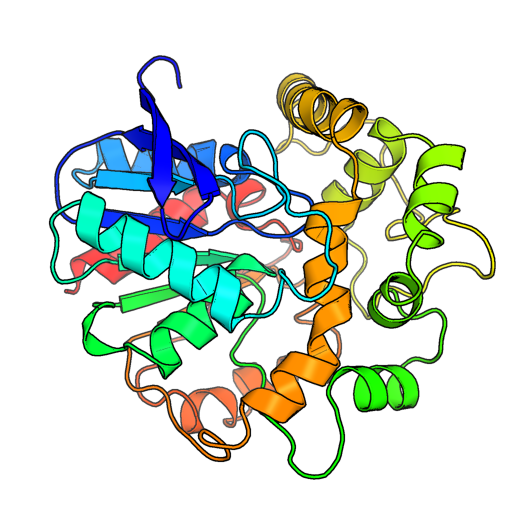 C CA . CYS A 1 123 ? 20.659 6.882 27.357 1.00 9.00 123 CYS B CA 1
ATOM 976 C C . CYS A 1 123 ? 21.206 8.303 27.465 1.00 8.77 123 CYS B C 1
ATOM 977 O O . CYS A 1 123 ? 22.234 8.524 28.120 1.00 8.62 123 CYS B O 1
ATOM 980 N N . LEU A 1 124 ? 20.544 9.258 26.820 1.00 6.57 124 LEU B N 1
ATOM 981 C CA . LEU A 1 124 ? 20.968 10.660 26.885 1.00 7.43 124 LEU B CA 1
ATOM 982 C C . LEU A 1 124 ? 20.027 11.482 27.744 1.00 8.87 124 LEU B C 1
ATOM 983 O O . LEU A 1 124 ? 18.797 11.343 27.641 1.00 8.85 124 LEU B O 1
ATOM 988 N N . SER A 1 125 ? 20.617 12.330 28.589 1.00 8.87 125 SER B N 1
ATOM 989 C CA . SER A 1 125 ? 19.919 13.361 29.367 1.00 7.47 125 SER B CA 1
ATOM 990 C C . SER A 1 125 ? 19.166 12.879 30.604 1.00 9.52 125 SER B C 1
ATOM 991 O O . SER A 1 125 ? 19.435 13.341 31.712 1.00 10.06 125 SER B O 1
ATOM 994 N N . VAL A 1 126 ? 18.221 11.964 30.424 1.00 8.40 126 VAL B N 1
ATOM 995 C CA . VAL A 1 126 ? 17.336 11.610 31.531 1.00 9.55 126 VAL B CA 1
ATOM 996 C C . VAL A 1 126 ? 17.658 10.211 32.031 1.00 11.86 126 VAL B C 1
ATOM 997 O O . VAL A 1 126 ? 17.455 9.238 31.320 1.00 10.78 126 VAL B O 1
ATOM 1001 N N . PRO A 1 127 ? 18.180 10.102 33.263 1.00 7.76 127 PRO B N 1
ATOM 1002 C CA . PRO A 1 127 ? 18.469 8.776 33.803 1.00 10.04 127 PRO B CA 1
ATOM 1003 C C . PRO A 1 127 ? 17.184 8.104 34.285 1.00 10.37 127 PRO B C 1
ATOM 1004 O O . PRO A 1 127 ? 16.095 8.669 34.136 1.00 11.46 127 PRO B O 1
ATOM 1008 N N . LEU A 1 128 ? 17.308 6.903 34.840 1.00 11.37 128 LEU B N 1
ATOM 1009 C CA . LEU A 1 128 ? 16.147 6.211 35.389 1.00 13.28 128 LEU B CA 1
ATOM 1010 C C . LEU A 1 128 ? 15.475 7.110 36.423 1.00 16.30 128 LEU B C 1
ATOM 1011 O O . LEU A 1 128 ? 16.143 7.676 37.294 1.00 17.12 128 LEU B O 1
ATOM 1016 N N . LEU A 1 129 ? 14.160 7.277 36.300 1.00 15.55 129 LEU B N 1
ATOM 1017 C CA . LEU A 1 129 ? 13.402 8.088 37.242 1.00 14.61 129 LEU B CA 1
ATOM 1018 C C . LEU A 1 129 ? 12.830 7.190 38.322 1.00 18.47 129 LEU B C 1
ATOM 1019 O O . LEU A 1 129 ? 11.789 6.559 38.132 1.00 15.23 129 LEU B O 1
ATOM 1024 N N . HIS A 1 130 ? 13.532 7.127 39.450 1.00 20.39 130 HIS B N 1
ATOM 1025 C CA . HIS A 1 130 ? 13.152 6.260 40.557 1.00 21.64 130 HIS B CA 1
ATOM 1026 C C . HIS A 1 130 ? 11.732 6.553 41.018 1.00 19.62 130 HIS B C 1
ATOM 1027 O O . HIS A 1 130 ? 11.377 7.702 41.291 1.00 20.12 130 HIS B O 1
ATOM 1034 N N . ARG A 1 131 ? 10.910 5.512 41.085 1.00 18.37 131 ARG B N 1
ATOM 1035 C CA . ARG A 1 131 ? 9.546 5.678 41.556 1.00 16.97 131 ARG B CA 1
ATOM 1036 C C . ARG A 1 131 ? 9.530 5.751 43.082 1.00 15.77 131 ARG B C 1
ATOM 1037 O O . ARG A 1 131 ? 9.765 4.747 43.757 1.00 19.87 131 ARG B O 1
ATOM 1045 N N . ASP A 1 132 ? 9.261 6.938 43.612 1.00 14.95 132 ASP B N 1
ATOM 1046 C CA . ASP A 1 132 ? 9.157 7.141 45.057 1.00 14.76 132 ASP B CA 1
ATOM 1047 C C . ASP A 1 132 ? 7.741 6.745 45.469 1.00 14.24 132 ASP B C 1
ATOM 1048 O O . ASP A 1 132 ? 6.780 7.374 45.047 1.00 14.55 132 ASP B O 1
ATOM 1053 N N . PRO A 1 133 ? 7.605 5.706 46.309 1.00 15.69 133 PRO B N 1
ATOM 1054 C CA . PRO A 1 133 ? 6.252 5.282 46.686 1.00 18.51 133 PRO B CA 1
ATOM 1055 C C . PRO A 1 133 ? 5.548 6.292 47.600 1.00 15.88 133 PRO B C 1
ATOM 1056 O O . PRO A 1 133 ? 4.332 6.213 47.789 1.00 16.68 133 PRO B O 1
ATOM 1060 N N . ASN A 1 134 ? 6.303 7.239 48.143 1.00 16.33 134 ASN B N 1
ATOM 1061 C CA . ASN A 1 134 ? 5.745 8.194 49.089 1.00 15.89 134 ASN B CA 1
ATOM 1062 C C . ASN A 1 134 ? 5.147 9.453 48.469 1.00 17.47 134 ASN B C 1
ATOM 1063 O O . ASN A 1 134 ? 4.473 10.213 49.156 1.00 19.80 134 ASN B O 1
ATOM 1068 N N . ILE A 1 135 ? 5.398 9.691 47.183 1.00 14.99 135 ILE B N 1
ATOM 1069 C CA . ILE A 1 135 ? 4.910 10.915 46.558 1.00 14.90 135 ILE B CA 1
ATOM 1070 C C . ILE A 1 135 ? 4.888 10.791 45.033 1.00 13.62 135 ILE B C 1
ATOM 1071 O O . ILE A 1 135 ? 5.835 10.262 44.434 1.00 14.50 135 ILE B O 1
ATOM 1076 N N . ARG A 1 136 ? 3.811 11.245 44.414 1.00 16.73 136 ARG B N 1
ATOM 1077 C CA . ARG A 1 136 ? 3.663 11.215 42.950 1.00 14.60 136 ARG B CA 1
ATOM 1078 C C . ARG A 1 136 ? 4.654 12.133 42.267 1.00 14.38 136 ARG B C 1
ATOM 1079 O O . ARG A 1 136 ? 4.980 13.143 42.774 1.00 13.36 136 ARG B O 1
ATOM 1087 N N . THR A 1 137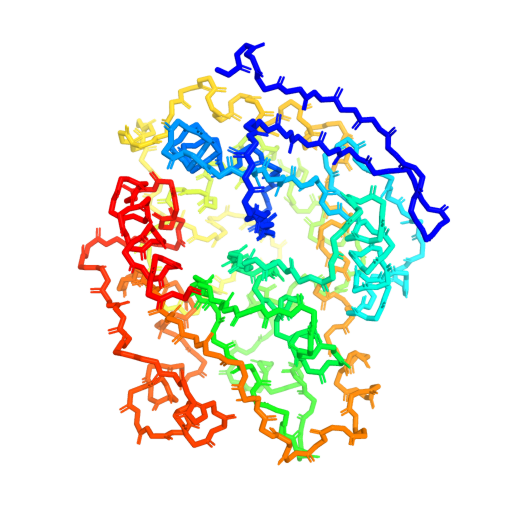 ? 5.062 11.722 41.075 1.00 12.98 137 THR B N 1
ATOM 1088 C CA . THR A 1 137 ? 6.073 12.424 40.292 1.00 14.05 137 THR B CA 1
ATOM 1089 C C . THR A 1 137 ? 5.913 13.939 40.254 1.00 13.86 137 THR B C 1
ATOM 1090 O O . THR A 1 137 ? 6.830 14.673 40.650 1.00 12.47 137 THR B O 1
ATOM 1094 N N . VAL A 1 138 ? 4.768 14.411 39.769 1.00 12.07 138 VAL B N 1
ATOM 1095 C CA . VAL A 1 138 ? 4.575 15.850 39.595 1.00 12.70 138 VAL B CA 1
ATOM 1096 C C . VAL A 1 138 ? 4.334 16.531 40.948 1.00 13.24 138 VAL B C 1
ATOM 1097 O O . VAL A 1 138 ? 4.738 17.679 41.145 1.00 13.99 138 VAL B O 1
ATOM 1101 N N . ASP A 1 139 ? 3.708 15.821 41.885 1.00 14.77 139 ASP B N 1
ATOM 1102 C CA . ASP A 1 139 ? 3.545 16.358 43.243 1.00 15.92 139 ASP B CA 1
ATOM 1103 C C . ASP A 1 139 ? 4.901 16.708 43.869 1.00 16.66 139 ASP B C 1
ATOM 1104 O O . ASP A 1 139 ? 5.044 17.732 44.541 1.00 14.68 139 ASP B O 1
ATOM 1109 N N . ALA A 1 140 ? 5.893 15.853 43.647 1.00 12.79 140 ALA B N 1
ATOM 1110 C CA . ALA A 1 140 ? 7.240 16.085 44.168 1.00 12.49 140 ALA B CA 1
ATOM 1111 C C . ALA A 1 140 ? 7.915 17.286 43.501 1.00 14.42 140 ALA B C 1
ATOM 1112 O O . ALA A 1 140 ? 8.585 18.089 44.162 1.00 15.66 140 ALA B O 1
ATOM 1114 N N . MET A 1 141 ? 7.732 17.418 42.193 1.00 14.43 141 MET B N 1
ATOM 1115 C CA . MET A 1 141 ? 8.293 18.553 41.463 1.00 14.23 141 MET B CA 1
ATOM 1116 C C . MET A 1 141 ? 7.677 19.855 41.942 1.00 15.16 141 MET B C 1
ATOM 1117 O O . MET A 1 141 ? 8.368 20.871 42.103 1.00 17.05 141 MET B O 1
ATOM 1122 N N . ARG A 1 142 ? 6.371 19.813 42.169 1.00 14.63 142 ARG B N 1
ATOM 1123 C CA . ARG A 1 142 ? 5.627 20.965 42.652 1.00 15.68 142 ARG B CA 1
ATOM 1124 C C . ARG A 1 142 ? 6.087 21.385 44.055 1.00 15.03 142 ARG B C 1
ATOM 1125 O O . ARG A 1 142 ? 6.268 22.573 44.328 1.00 16.29 142 ARG B O 1
ATOM 1133 N N . ALA A 1 143 ? 6.296 20.411 44.933 1.00 15.30 143 ALA B N 1
ATOM 1134 C CA . ALA A 1 143 ? 6.786 20.717 46.274 1.00 17.48 143 ALA B CA 1
ATOM 1135 C C . ALA A 1 143 ? 8.193 21.318 46.233 1.00 18.94 143 ALA B C 1
ATOM 1136 O O . ALA A 1 143 ? 8.524 22.192 47.030 1.00 19.17 143 ALA B O 1
ATOM 1138 N N . MET A 1 144 ? 9.014 20.853 45.296 1.00 15.06 144 MET B N 1
ATOM 1139 C CA . MET A 1 144 ? 10.406 21.290 45.202 1.00 15.87 144 MET B CA 1
ATOM 1140 C C . MET A 1 144 ? 10.560 22.670 44.557 1.00 16.50 144 MET B C 1
ATOM 1141 O O . MET A 1 144 ? 11.362 23.496 45.011 1.00 17.94 144 MET B O 1
ATOM 1146 N N . TYR A 1 145 ? 9.792 22.916 43.498 1.00 13.26 145 TYR B N 1
ATOM 1147 C CA . TYR A 1 145 ? 10.047 24.051 42.621 1.00 12.74 145 TYR B CA 1
ATOM 1148 C C . TYR A 1 145 ? 8.872 25.004 42.430 1.00 12.83 145 TYR B C 1
ATOM 1149 O O . TYR A 1 145 ? 9.026 26.079 41.836 1.00 16.05 145 TYR B O 1
ATOM 1158 N N . GLY A 1 146 ? 7.694 24.601 42.889 1.00 14.00 146 GLY B N 1
ATOM 1159 C CA . GLY A 1 146 ? 6.524 25.456 42.793 1.00 14.62 146 GLY B CA 1
ATOM 1160 C C . GLY A 1 146 ? 5.771 25.374 41.477 1.00 15.04 146 GLY B C 1
ATOM 1161 O O . GLY A 1 146 ? 6.167 24.657 40.553 1.00 13.66 146 GLY B O 1
ATOM 1162 N N . ASP A 1 147 ? 4.680 26.124 41.383 1.00 14.24 147 ASP B N 1
ATOM 1163 C CA . ASP A 1 147 ? 3.761 25.963 40.264 1.00 14.46 147 ASP B CA 1
ATOM 1164 C C . ASP A 1 147 ? 4.248 26.541 38.935 1.00 16.02 147 ASP B C 1
ATOM 1165 O O . ASP A 1 147 ? 3.659 26.255 37.894 1.00 14.38 147 ASP B O 1
ATOM 1170 N N . ASP A 1 148 ? 5.307 27.347 38.961 1.00 13.45 148 ASP B N 1
ATOM 1171 C CA . ASP A 1 148 ? 5.842 27.893 37.712 1.00 14.44 148 ASP B CA 1
ATOM 1172 C C . ASP A 1 148 ? 7.005 27.080 37.145 1.00 12.04 148 ASP B C 1
ATOM 1173 O O . ASP A 1 148 ? 7.552 27.419 36.098 1.00 14.13 148 ASP B O 1
ATOM 1178 N N . TYR A 1 149 ? 7.380 26.008 37.836 1.00 12.19 149 TYR B N 1
ATOM 1179 C CA . TYR A 1 149 ? 8.284 25.018 37.261 1.00 12.16 149 TYR B CA 1
ATOM 1180 C C . TYR A 1 149 ? 7.656 24.504 35.960 1.00 11.38 149 TYR B C 1
ATOM 1181 O O . TYR A 1 149 ? 6.433 24.284 35.893 1.00 11.93 149 TYR B O 1
ATOM 1190 N N . TYR A 1 150 ? 8.473 24.324 34.920 1.00 10.26 150 TYR B N 1
ATOM 1191 C CA . TYR A 1 150 ? 7.902 24.076 33.595 1.00 10.37 150 TYR B CA 1
ATOM 1192 C C . TYR A 1 150 ? 6.987 22.851 33.533 1.00 11.60 150 TYR B C 1
ATOM 1193 O O . TYR A 1 150 ? 5.948 22.905 32.886 1.00 11.46 150 TYR B O 1
ATOM 1202 N N . ILE A 1 151 ? 7.352 21.769 34.218 1.00 9.52 151 ILE B N 1
ATOM 1203 C CA . ILE A 1 151 ? 6.536 20.565 34.145 1.00 10.36 151 ILE B CA 1
ATOM 1204 C C . ILE A 1 151 ? 5.158 20.777 34.780 1.00 11.23 151 ILE B C 1
ATOM 1205 O O . ILE A 1 151 ? 4.157 20.261 34.291 1.00 12.35 151 ILE B O 1
ATOM 1210 N N . CYS A 1 152 ? 5.100 21.571 35.847 1.00 10.77 152 CYS B N 1
ATOM 1211 C CA . CYS A 1 152 ? 3.825 21.928 36.455 1.00 12.59 152 CYS B CA 1
ATOM 1212 C C . CYS A 1 152 ? 2.997 22.795 35.501 1.00 11.60 152 CYS B C 1
ATOM 1213 O O . CYS A 1 152 ? 1.793 22.579 35.331 1.00 11.38 152 CYS B O 1
ATOM 1216 N N . ARG A 1 153 ? 3.650 23.759 34.862 1.00 11.97 153 ARG B N 1
ATOM 1217 C CA . ARG A 1 153 ? 2.971 24.642 33.923 1.00 11.30 153 ARG B CA 1
ATOM 1218 C C . ARG A 1 153 ? 2.476 23.912 32.683 1.00 12.50 153 ARG B C 1
ATOM 1219 O O . ARG A 1 153 ? 1.555 24.379 32.000 1.00 11.60 153 ARG B O 1
ATOM 1227 N N . PHE A 1 154 ? 3.078 22.760 32.401 1.00 11.08 154 PHE B N 1
ATOM 1228 C CA . PHE A 1 154 ? 2.659 21.957 31.261 1.00 10.33 154 PHE B CA 1
ATOM 1229 C C . PHE A 1 154 ? 1.419 21.107 31.559 1.00 11.26 154 PHE B C 1
ATOM 1230 O O . PHE A 1 154 ? 0.891 20.473 30.646 1.00 12.07 154 PHE B O 1
ATOM 1238 N N . GLN A 1 155 ? 0.975 21.060 32.817 1.00 11.06 155 GLN B N 1
ATOM 1239 C CA . GLN A 1 155 ? -0.110 20.138 33.200 1.00 11.87 155 GLN B CA 1
ATOM 1240 C C . GLN A 1 155 ? -1.501 20.494 32.681 1.00 13.51 155 GLN B C 1
ATOM 1241 O O . GLN A 1 155 ? -2.210 19.625 32.162 1.00 13.90 155 GLN B O 1
ATOM 1247 N N . LYS A 1 156 ? -1.906 21.753 32.848 1.00 12.19 156 LYS B N 1
ATOM 1248 C CA . LYS A 1 156 ? -3.273 22.147 32.519 1.00 15.30 156 LYS B CA 1
ATOM 1249 C C . LYS A 1 156 ? -3.492 22.131 31.017 1.00 14.66 156 LYS B C 1
ATOM 1250 O O . LYS A 1 156 ? -2.804 22.833 30.275 1.00 14.85 156 LYS B O 1
ATOM 1256 N N . PRO A 1 157 ? -4.454 21.324 30.556 1.00 14.24 157 PRO B N 1
ATOM 1257 C CA . PRO A 1 157 ? -4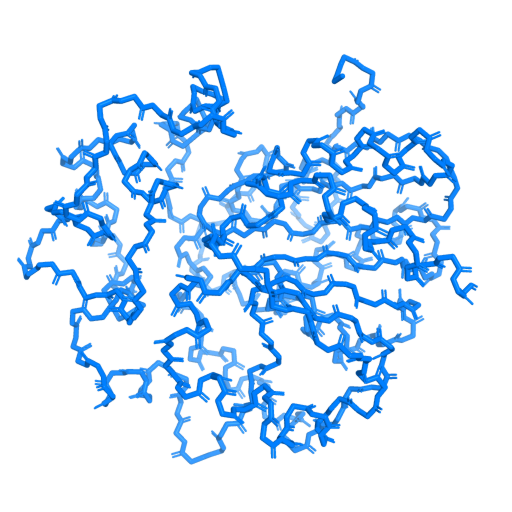.673 21.217 29.113 1.00 14.28 157 PRO B CA 1
ATOM 1258 C C . PRO A 1 157 ? -4.976 22.571 28.480 1.00 16.49 157 PRO B C 1
ATOM 1259 O O . PRO A 1 157 ? -5.818 23.327 28.985 1.00 19.06 157 PRO B O 1
ATOM 1263 N N . GLY A 1 158 ? -4.260 22.885 27.406 1.00 15.40 158 GLY B N 1
ATOM 1264 C CA . GLY A 1 158 ? -4.537 24.071 26.623 1.00 13.85 158 GLY B CA 1
ATOM 1265 C C . GLY A 1 158 ? -3.811 25.330 27.041 1.00 12.34 158 GLY B C 1
ATOM 1266 O O . GLY A 1 158 ? -3.660 26.241 26.231 1.00 15.65 158 GLY B O 1
ATOM 1267 N N . GLU A 1 159 ? -3.365 25.386 28.294 1.00 12.77 159 GLU B N 1
ATOM 1268 C CA . GLU A 1 159 ? -2.796 26.626 28.825 1.00 14.37 159 GLU B CA 1
ATOM 1269 C C . GLU A 1 159 ? -1.432 26.932 28.205 1.00 14.26 159 GLU B C 1
ATOM 1270 O O . GLU A 1 159 ? -1.225 28.011 27.651 1.00 13.75 159 GLU B O 1
ATOM 1276 N N . MET A 1 160 ? -0.498 25.988 28.285 1.00 12.32 160 MET B N 1
ATOM 1277 C CA . MET A 1 160 ? 0.806 26.229 27.674 1.00 12.15 160 MET B CA 1
ATOM 1278 C C . MET A 1 160 ? 0.689 26.394 26.157 1.00 11.81 160 MET B C 1
ATOM 1279 O O . MET A 1 160 ? 1.411 27.198 25.554 1.00 11.63 160 MET B O 1
ATOM 1284 N N . GLU A 1 161 ? -0.219 25.651 25.526 1.00 10.74 161 GLU B N 1
ATOM 1285 C CA . GLU A 1 161 ? -0.407 25.800 24.090 1.00 11.11 161 GLU B CA 1
ATOM 1286 C C . GLU A 1 161 ? -0.759 27.252 23.735 1.00 10.80 161 GLU B C 1
ATOM 1287 O O . GLU A 1 161 ? -0.211 27.807 22.796 1.00 11.11 161 GLU B O 1
ATOM 1293 N N . ALA A 1 162 ? -1.656 27.865 24.504 1.00 13.11 162 ALA B N 1
ATOM 1294 C CA . ALA A 1 162 ? -2.052 29.243 24.227 1.00 13.81 162 ALA B CA 1
ATOM 1295 C C . ALA A 1 162 ? -0.904 30.224 24.500 1.00 12.29 162 ALA B C 1
ATOM 1296 O O . ALA A 1 162 ? -0.693 31.181 23.747 1.00 13.95 162 ALA B O 1
ATOM 1298 N N . GLN A 1 163 ? -0.147 29.974 25.562 1.00 12.07 163 GLN B N 1
ATOM 1299 C CA . GLN A 1 163 ? 0.998 30.822 25.895 1.00 11.31 163 GLN B CA 1
ATOM 1300 C C . GLN A 1 163 ? 2.076 30.738 24.817 1.00 11.57 163 GLN B C 1
ATOM 1301 O O . GLN A 1 163 ? 2.680 31.744 24.441 1.00 12.96 163 GLN B O 1
ATOM 1307 N N . MET A 1 164 ? 2.292 29.536 24.294 1.00 11.49 164 MET B N 1
ATOM 1308 C CA . MET A 1 164 ? 3.216 29.347 23.178 1.00 11.22 164 MET B CA 1
ATOM 1309 C C . MET A 1 164 ? 2.711 30.017 21.895 1.00 12.84 164 MET B C 1
ATOM 1310 O O . MET A 1 164 ? 3.496 30.583 21.132 1.00 12.83 164 MET B O 1
ATOM 1315 N N . ALA A 1 165 ? 1.400 29.955 21.669 1.00 13.23 165 ALA B N 1
ATOM 1316 C CA . ALA A 1 165 ? 0.788 30.583 20.501 1.00 13.77 165 ALA B CA 1
ATOM 1317 C C . ALA A 1 165 ? 1.016 32.094 20.481 1.00 12.59 165 ALA B C 1
ATOM 1318 O O . ALA A 1 165 ? 1.282 32.677 19.421 1.00 14.07 165 ALA B O 1
ATOM 1320 N N . GLU A 1 166 ? 0.921 32.719 21.653 1.00 15.17 166 GLU B N 1
ATOM 1321 C CA . GLU A 1 166 ? 1.081 34.173 21.764 1.00 14.49 166 GLU B CA 1
ATOM 1322 C C . GLU A 1 166 ? 2.458 34.639 21.293 1.00 16.35 166 GLU B C 1
ATOM 1323 O O . GLU A 1 166 ? 2.572 35.659 20.607 1.00 16.71 166 GLU B O 1
ATOM 1329 N N . VAL A 1 167 ? 3.497 33.882 21.640 1.00 14.14 167 VAL B N 1
ATOM 1330 C CA . VAL A 1 167 ? 4.856 34.275 21.276 1.00 12.68 167 VAL B CA 1
ATOM 1331 C C . VAL A 1 167 ? 5.304 33.699 19.931 1.00 14.55 167 VAL B C 1
ATOM 1332 O O . VAL A 1 167 ? 6.235 34.219 19.318 1.00 15.12 167 VAL B O 1
ATOM 1336 N N . GLY A 1 168 ? 4.651 32.624 19.481 1.00 12.70 168 GLY B N 1
ATOM 1337 C CA . GLY A 1 168 ? 4.916 32.068 18.167 1.00 14.17 168 GLY B CA 1
ATOM 1338 C C . GLY A 1 168 ? 5.802 30.834 18.173 1.00 13.09 168 GLY B C 1
ATOM 1339 O O . GLY A 1 168 ? 6.723 30.726 18.986 1.00 12.93 168 GLY B O 1
ATOM 1340 N N . THR A 1 169 ? 5.541 29.932 17.234 1.00 12.03 169 THR B N 1
ATOM 1341 C CA . THR A 1 169 ? 6.252 28.653 17.151 1.00 11.69 169 THR B CA 1
ATOM 1342 C C . THR A 1 169 ? 7.762 28.793 16.988 1.00 13.70 169 THR B C 1
ATOM 1343 O O . THR A 1 169 ? 8.525 28.124 17.691 1.00 12.29 169 THR B O 1
ATOM 1347 N N . GLU A 1 170 ? 8.204 29.657 16.077 1.00 11.24 170 GLU B N 1
ATOM 1348 C CA . GLU A 1 170 ? 9.637 29.836 15.880 1.00 11.63 170 GLU B CA 1
ATOM 1349 C C . GLU A 1 170 ? 10.297 30.352 17.148 1.00 12.18 170 GLU B C 1
ATOM 1350 O O . GLU A 1 170 ? 11.358 29.858 17.545 1.00 11.85 170 GLU B O 1
ATOM 1356 N N . TYR A 1 171 ? 9.672 31.320 17.811 1.00 12.99 171 TYR B N 1
ATOM 1357 C CA . TYR A 1 171 ? 10.235 31.822 19.059 1.00 12.04 171 TYR B CA 1
ATOM 1358 C C . TYR A 1 171 ? 10.359 30.700 20.097 1.00 11.56 171 TYR B C 1
ATOM 1359 O O . TYR A 1 171 ? 11.410 30.553 20.728 1.00 12.03 171 TYR B O 1
ATOM 1368 N N . VAL A 1 172 ? 9.287 29.931 20.286 1.00 10.19 172 VAL B N 1
ATOM 1369 C CA . VAL A 1 172 ? 9.290 28.847 21.272 1.00 10.13 172 VAL B CA 1
ATOM 1370 C C . VAL A 1 172 ? 10.408 27.840 20.984 1.00 10.64 172 VAL B C 1
ATOM 1371 O O . VAL A 1 172 ? 11.175 27.469 21.880 1.00 9.80 172 VAL B O 1
ATOM 1375 N N . LEU A 1 173 ? 10.516 27.407 19.737 1.00 10.55 173 LEU B N 1
ATOM 1376 C CA . LEU A 1 173 ? 11.526 26.412 19.394 1.00 9.59 173 LEU B CA 1
ATOM 1377 C C . LEU A 1 173 ? 12.946 26.962 19.529 1.00 11.08 173 LEU B C 1
ATOM 1378 O O . LEU A 1 173 ? 13.830 26.284 20.064 1.00 11.03 173 LEU B O 1
ATOM 1383 N N . LYS A 1 174 ? 13.176 28.188 19.070 1.00 9.37 174 LYS B N 1
ATOM 1384 C CA . LYS A 1 174 ? 14.495 28.793 19.252 1.00 9.81 174 LYS B CA 1
ATOM 1385 C C . LYS A 1 174 ? 14.809 28.991 20.740 1.00 10.51 174 LYS B C 1
ATOM 1386 O O . LYS A 1 174 ? 15.934 28.730 21.185 1.00 10.38 174 LYS B O 1
ATOM 1392 N N . ASN A 1 175 ? 13.810 29.435 21.504 1.00 9.52 175 ASN B N 1
ATOM 1393 C CA . ASN A 1 175 ? 13.946 29.652 22.941 1.00 9.19 175 ASN B CA 1
ATOM 1394 C C . ASN A 1 175 ? 14.424 28.380 23.642 1.00 10.48 175 ASN B C 1
ATOM 1395 O O . ASN A 1 175 ? 15.372 28.406 24.439 1.00 10.94 175 ASN B O 1
ATOM 1400 N N . ILE A 1 176 ? 13.781 27.266 23.311 1.00 9.60 176 ILE B N 1
ATOM 1401 C CA . ILE A 1 176 ? 14.107 25.984 23.923 1.00 10.32 176 ILE B CA 1
ATOM 1402 C C . ILE A 1 176 ? 15.458 25.443 23.433 1.00 9.22 176 ILE B C 1
ATOM 1403 O O . ILE A 1 176 ? 16.331 25.092 24.237 1.00 10.69 176 ILE B O 1
ATOM 1408 N N . LEU A 1 177 ? 15.640 25.398 22.119 1.00 9.72 177 LEU B N 1
ATOM 1409 C CA . LEU A 1 177 ? 16.816 24.757 21.542 1.00 9.62 177 LEU B CA 1
ATOM 1410 C C . LEU A 1 177 ? 18.124 25.467 21.893 1.00 9.95 177 LEU B C 1
ATOM 1411 O O . LEU A 1 177 ? 19.168 24.825 22.016 1.00 13.04 177 LEU B O 1
ATOM 1416 N N . THR A 1 178 ? 18.065 26.789 22.067 1.00 11.51 178 THR B N 1
ATOM 1417 C CA . THR A 1 178 ? 19.273 27.570 22.344 1.00 10.47 178 THR B CA 1
ATOM 1418 C C . THR A 1 178 ? 19.596 27.733 23.826 1.00 11.04 178 THR B C 1
ATOM 1419 O O . THR A 1 178 ? 20.608 28.357 24.170 1.00 12.22 178 THR B O 1
ATOM 1423 N N . THR A 1 179 ? 18.755 27.191 24.704 1.00 10.15 179 THR B N 1
ATOM 1424 C CA . THR A 1 179 ? 18.974 27.339 26.147 1.00 11.79 179 THR B CA 1
ATOM 1425 C C . THR A 1 179 ? 20.314 26.739 26.600 1.00 11.25 179 THR B C 1
ATOM 1426 O O . THR A 1 179 ? 20.670 25.631 26.214 1.00 11.07 179 THR B O 1
ATOM 1430 N N . ARG A 1 180 ? 21.060 27.494 27.405 1.00 11.86 180 ARG B N 1
ATOM 1431 C CA . ARG A 1 180 ? 22.288 26.996 28.023 1.00 11.86 180 ARG B CA 1
ATOM 1432 C C . ARG A 1 180 ? 22.271 27.267 29.527 1.00 14.35 180 ARG B C 1
ATOM 1433 O O . ARG A 1 180 ? 23.241 26.996 30.227 1.00 16.56 180 ARG B O 1
ATOM 1441 N N . LYS A 1 181 ? 21.154 27.790 30.019 1.00 14.03 181 LYS B N 1
ATOM 1442 C CA . LYS A 1 181 ? 20.997 28.080 31.443 1.00 17.11 181 LYS B CA 1
ATOM 1443 C C . LYS A 1 181 ? 20.845 26.799 32.260 1.00 15.53 181 LYS B C 1
ATOM 1444 O O . LYS A 1 181 ? 19.935 26.013 32.007 1.00 16.23 181 LYS B O 1
ATOM 1450 N N . PRO A 1 182 ? 21.735 26.578 33.249 1.00 15.83 182 PRO B N 1
ATOM 1451 C CA . PRO A 1 182 ? 21.536 25.395 34.097 1.00 14.50 182 PRO B CA 1
ATOM 1452 C C . PRO A 1 182 ? 20.465 25.634 35.161 1.00 14.26 182 PRO B C 1
ATOM 1453 O O . PRO A 1 182 ? 20.090 26.784 35.426 1.00 17.31 182 PRO B O 1
ATOM 1457 N N . GLY A 1 183 ? 19.975 24.550 35.753 1.00 12.76 183 GLY B N 1
ATOM 1458 C CA . GLY A 1 183 ? 19.000 24.635 36.825 1.00 13.16 183 GLY B CA 1
ATOM 1459 C C . GLY A 1 183 ? 17.584 24.358 36.360 1.00 13.24 183 GLY B C 1
ATOM 1460 O O . GLY A 1 183 ? 17.320 24.251 35.160 1.00 13.19 183 GLY B O 1
ATOM 1461 N N . PRO A 1 184 ? 16.657 24.247 37.313 1.00 13.50 184 PRO B N 1
ATOM 1462 C CA . PRO A 1 184 ? 15.255 23.974 36.987 1.00 13.63 184 PRO B CA 1
ATOM 1463 C C . PRO A 1 184 ? 14.644 25.132 36.202 1.00 14.82 184 PRO B C 1
ATOM 1464 O O . PRO A 1 184 ? 14.775 26.291 36.613 1.00 17.62 184 PRO B O 1
ATOM 1468 N N . PRO A 1 185 ? 14.005 24.837 35.060 1.00 13.52 185 PRO B N 1
ATOM 1469 C CA . PRO A 1 185 ? 13.358 25.936 34.334 1.00 14.84 185 PRO B CA 1
ATOM 1470 C C . PRO A 1 185 ? 12.091 26.417 35.030 1.00 15.03 185 PRO B C 1
ATOM 1471 O O . PRO A 1 185 ? 11.113 25.668 35.123 1.00 13.52 185 PRO B O 1
ATOM 1475 N N . ILE A 1 186 ? 12.129 27.650 35.528 1.00 16.68 186 ILE B N 1
ATOM 1476 C CA . ILE A 1 186 ? 10.966 28.296 36.122 1.00 16.04 186 ILE B CA 1
ATOM 1477 C C . ILE A 1 186 ? 10.456 29.358 35.139 1.00 16.29 186 ILE B C 1
ATOM 1478 O O . ILE A 1 186 ? 11.202 30.260 34.752 1.00 17.38 186 ILE B O 1
ATOM 1483 N N . PHE A 1 187 ? 9.192 29.256 34.734 1.00 13.37 187 PHE B N 1
ATOM 1484 C CA . PHE A 1 187 ? 8.616 30.213 33.796 1.00 13.38 187 PHE B CA 1
ATOM 1485 C C . PHE A 1 187 ? 8.206 31.493 34.506 1.00 15.65 187 PHE B C 1
ATOM 1486 O O . PHE A 1 187 ? 7.936 31.480 35.703 1.00 16.92 187 PHE B O 1
ATOM 1494 N N . PRO A 1 188 ? 8.087 32.560 33.770 1.00 16.98 188 PRO B N 1
ATOM 1495 C CA . PRO A 1 188 ? 7.507 33.762 34.346 1.00 19.83 188 PRO B CA 1
ATOM 1496 C C . PRO A 1 188 ? 6.032 33.497 34.574 1.00 19.79 188 PRO B C 1
ATOM 1497 O O . PRO A 1 188 ? 5.408 32.774 33.848 1.00 18.01 188 PRO B O 1
ATOM 1501 N N . LYS A 1 189 ? 5.470 34.112 35.584 1.00 30.00 189 LYS B N 1
ATOM 1502 C CA . LYS A 1 189 ? 4.075 33.917 35.889 1.00 30.00 189 LYS B CA 1
ATOM 1503 C C . LYS A 1 189 ? 3.136 34.387 34.806 1.00 30.00 189 LYS B C 1
ATOM 1504 O O . LYS A 1 189 ? 3.333 35.391 34.271 1.00 30.00 189 LYS B O 1
ATOM 1510 N N . GLY A 1 190 ? 2.172 33.559 34.457 1.00 21.02 190 GLY B N 1
ATOM 1511 C CA . GLY A 1 190 ? 1.115 33.936 33.557 1.00 22.55 190 GLY B CA 1
ATOM 1512 C C . GLY A 1 190 ? 1.312 34.080 32.081 1.00 22.10 190 GLY B C 1
ATOM 1513 O O . GLY A 1 190 ? 0.413 34.436 31.398 1.00 21.89 190 GLY B O 1
ATOM 1514 N N . GLU A 1 191 ? 2.507 33.797 31.603 1.00 17.26 191 GLU B N 1
ATOM 1515 C CA . GLU A 1 191 ? 2.793 33.880 30.172 1.00 14.66 191 GLU B CA 1
ATOM 1516 C C . GLU A 1 191 ? 4.041 33.050 29.849 1.00 13.70 191 GLU B C 1
ATOM 1517 O O . GLU A 1 191 ? 4.735 32.608 30.762 1.00 14.81 191 GLU B O 1
ATOM 1523 N N . TYR A 1 192 ? 4.321 32.853 28.561 1.00 14.77 192 TYR B N 1
ATOM 1524 C CA . TYR A 1 192 ? 5.555 32.182 28.153 1.00 14.62 192 TYR B CA 1
ATOM 1525 C C . TYR A 1 192 ? 6.759 33.081 28.453 1.00 16.06 192 TYR B C 1
ATOM 1526 O O . TYR A 1 192 ? 7.723 32.647 29.100 1.00 13.66 192 TYR B O 1
ATOM 1535 N N . GLY A 1 193 ? 6.692 34.333 27.993 1.00 14.67 193 GLY B N 1
ATOM 1536 C CA . GLY A 1 193 ? 7.768 35.290 28.200 1.00 15.65 193 GLY B CA 1
ATOM 1537 C C . GLY A 1 193 ? 9.122 34.793 27.727 1.00 14.87 193 GLY B C 1
ATOM 1538 O O . GLY A 1 193 ? 9.263 34.325 26.590 1.00 14.73 193 GLY B O 1
ATOM 1539 N N . THR A 1 194 ? 10.110 34.898 28.614 1.00 13.71 194 THR B N 1
ATOM 1540 C CA . THR A 1 194 ? 11.464 34.412 28.357 1.00 16.01 194 THR B CA 1
ATOM 1541 C C . THR A 1 194 ? 11.559 32.887 28.411 1.00 14.13 194 THR B C 1
ATOM 1542 O O . THR A 1 194 ? 12.569 32.319 28.007 1.00 12.89 194 THR B O 1
ATOM 1546 N N . GLY A 1 195 ? 10.517 32.228 28.919 1.00 13.37 195 GLY B N 1
ATOM 1547 C CA . GLY A 1 195 ? 10.463 30.771 28.932 1.00 12.52 195 GLY B CA 1
ATOM 1548 C C . GLY A 1 195 ? 11.693 30.098 29.522 1.00 13.38 195 GLY B C 1
ATOM 1549 O O . GLY A 1 195 ? 12.042 30.319 30.688 1.00 15.29 195 GLY B O 1
ATOM 1550 N N . PHE A 1 196 ? 12.361 29.297 28.699 1.00 13.09 196 PHE B N 1
ATOM 1551 C CA . PHE A 1 196 ? 13.528 28.530 29.125 1.00 13.43 196 PHE B CA 1
ATOM 1552 C C . PHE A 1 196 ? 14.845 29.308 29.019 1.00 15.68 196 PHE B C 1
ATOM 1553 O O . PHE A 1 196 ? 15.875 28.856 29.525 1.00 19.54 196 PHE B O 1
ATOM 1561 N N . ASN A 1 197 ? 14.823 30.460 28.351 1.00 12.93 197 ASN B N 1
ATOM 1562 C CA . ASN A 1 197 ? 16.061 31.154 28.002 1.00 13.82 197 ASN B CA 1
ATOM 1563 C C . ASN A 1 197 ? 15.908 32.673 28.005 1.00 16.09 197 ASN B C 1
ATOM 1564 O O . ASN A 1 197 ? 15.445 33.250 27.029 1.00 14.51 197 ASN B O 1
ATOM 1569 N N . PRO A 1 198 ? 16.304 33.329 29.105 1.00 18.08 198 PRO B N 1
ATOM 1570 C CA . PRO A 1 198 ? 16.238 34.795 29.112 1.00 19.37 198 PRO B CA 1
ATOM 1571 C C . PRO A 1 198 ? 17.436 35.453 28.428 1.00 21.27 198 PRO B C 1
ATOM 1572 O O . PRO A 1 198 ? 17.544 36.681 28.462 1.00 23.40 198 PRO B O 1
ATOM 1576 N N . ASP A 1 199 ? 18.312 34.656 27.819 1.00 18.83 199 ASP B N 1
ATOM 1577 C CA . ASP A 1 199 ? 19.473 35.190 27.110 1.00 19.64 199 ASP B CA 1
ATOM 1578 C C . ASP A 1 199 ? 19.605 34.611 25.707 1.00 20.16 199 ASP B C 1
ATOM 1579 O O . ASP A 1 199 ? 20.666 34.095 25.348 1.00 20.97 199 ASP B O 1
ATOM 1584 N N . MET A 1 200 ? 18.542 34.694 24.914 1.00 17.55 200 MET B N 1
ATOM 1585 C CA . MET A 1 200 ? 18.580 34.159 23.554 1.00 15.67 200 MET B CA 1
ATOM 1586 C C . MET A 1 200 ? 19.589 34.890 22.673 1.00 16.54 200 MET B C 1
ATOM 1587 O O . MET A 1 200 ? 19.654 36.119 22.680 1.00 17.88 200 MET B O 1
ATOM 1592 N N . PRO A 1 201 ? 20.373 34.127 21.902 1.00 18.21 201 PRO B N 1
ATOM 1593 C CA . PRO A 1 201 ? 21.372 34.709 21.002 1.00 16.80 201 PRO B CA 1
ATOM 1594 C C . PRO A 1 201 ? 20.723 35.219 19.718 1.00 19.12 201 PRO B C 1
ATOM 1595 O O . PRO A 1 201 ? 19.655 34.740 19.343 1.00 19.62 201 PRO B O 1
ATOM 1599 N N . ASN A 1 202 ? 21.349 36.182 19.049 1.00 17.60 202 ASN B N 1
ATOM 1600 C CA . ASN A 1 202 ? 20.818 36.647 17.775 1.00 20.28 202 ASN B CA 1
ATOM 1601 C C . ASN A 1 202 ? 20.979 35.585 16.700 1.00 22.14 202 ASN B C 1
ATOM 1602 O O . ASN A 1 202 ? 20.048 35.303 15.939 1.00 24.90 202 ASN B O 1
ATOM 1607 N N . SER A 1 203 ? 22.172 34.998 16.650 1.00 17.54 203 SER B N 1
ATOM 1608 C CA . SER A 1 203 ? 22.471 33.917 15.726 1.00 18.89 203 SER B CA 1
ATOM 1609 C C . SER A 1 203 ? 22.193 32.588 16.405 1.00 16.29 203 SER B C 1
ATOM 1610 O O . SER A 1 203 ? 22.390 32.449 17.614 1.00 16.50 203 SER B O 1
ATOM 1613 N N . LEU A 1 204 ? 21.751 31.610 15.622 1.00 14.80 204 LEU B N 1
ATOM 1614 C CA . LEU A 1 204 ? 21.632 30.252 16.128 1.00 13.10 204 LEU B CA 1
ATOM 1615 C C . LEU A 1 204 ? 23.038 29.755 16.446 1.00 15.37 204 LEU B C 1
ATOM 1616 O O . LEU A 1 204 ? 23.999 30.144 15.771 1.00 18.35 204 LEU B O 1
ATOM 1621 N N . PRO A 1 205 ? 23.173 28.909 17.475 1.00 13.27 205 PRO B N 1
ATOM 1622 C CA . PRO A 1 205 ? 24.502 28.344 17.744 1.00 11.46 205 PRO B CA 1
ATOM 1623 C C . PRO A 1 205 ? 24.943 27.478 16.566 1.00 12.48 205 PRO B C 1
ATOM 1624 O O . PRO A 1 205 ? 24.100 27.043 15.773 1.00 12.55 205 PRO B O 1
ATOM 1628 N N . SER A 1 206 ? 26.245 27.227 16.445 1.00 10.77 206 SER B N 1
ATOM 1629 C CA . SER A 1 206 ? 26.792 26.662 15.212 1.00 11.65 206 SER B CA 1
ATOM 1630 C C . SER A 1 206 ? 26.374 25.224 14.929 1.00 10.82 206 SER B C 1
ATOM 1631 O O . SER A 1 206 ? 26.668 24.695 13.857 1.00 11.29 206 SER B O 1
ATOM 1634 N N . TRP A 1 207 ? 25.700 24.587 15.888 1.00 9.83 207 TRP B N 1
ATOM 1635 C CA . TRP A 1 207 ? 25.234 23.215 15.696 1.00 10.52 207 TRP B CA 1
ATOM 1636 C C . TRP A 1 207 ? 23.819 23.152 15.115 1.00 9.49 207 TRP B C 1
ATOM 1637 O O . TRP A 1 207 ? 23.322 22.072 14.786 1.00 11.10 207 TRP B O 1
ATOM 1648 N N . LEU A 1 208 ? 23.179 24.308 14.985 1.00 11.07 208 LEU B N 1
ATOM 1649 C CA . LEU A 1 208 ? 21.800 24.367 14.516 1.00 10.79 208 LEU B CA 1
ATOM 1650 C C . LEU A 1 208 ? 21.706 25.348 13.367 1.00 10.92 208 LEU B C 1
ATOM 1651 O O . LEU A 1 208 ? 21.910 26.544 13.570 1.00 13.42 208 LEU B O 1
ATOM 1656 N N . THR A 1 209 ? 21.391 24.856 12.172 1.00 12.70 209 THR B N 1
ATOM 1657 C CA . THR A 1 209 ? 21.316 25.740 11.017 1.00 13.21 209 THR B CA 1
ATOM 1658 C C . THR A 1 209 ? 19.936 26.378 10.916 1.00 14.12 209 THR B C 1
ATOM 1659 O O . THR A 1 209 ? 18.974 25.927 11.560 1.00 12.22 209 THR B O 1
ATOM 1663 N N . GLN A 1 210 ? 19.841 27.420 10.102 1.00 14.13 210 GLN B N 1
ATOM 1664 C CA . GLN A 1 210 ? 18.566 28.078 9.853 1.00 15.17 210 GLN B CA 1
ATOM 1665 C C . GLN A 1 210 ? 17.595 27.081 9.230 1.00 12.95 210 GLN B C 1
ATOM 1666 O O . GLN A 1 210 ? 16.409 27.061 9.575 1.00 14.50 210 GLN B O 1
ATOM 1672 N N . ASP A 1 211 ? 18.100 26.234 8.341 1.00 14.79 211 ASP B N 1
ATOM 1673 C CA . ASP A 1 211 ? 17.269 25.203 7.727 1.00 15.28 211 ASP B CA 1
ATOM 1674 C C . ASP A 1 211 ? 16.804 24.165 8.744 1.00 14.18 211 ASP B C 1
ATOM 1675 O O . ASP A 1 211 ? 15.682 23.651 8.641 1.00 14.30 211 ASP B O 1
ATOM 1680 N N . ASP A 1 212 ? 17.665 23.834 9.708 1.00 12.74 212 ASP B N 1
ATOM 1681 C CA . ASP A 1 212 ? 17.278 22.886 10.753 1.00 12.96 212 ASP B CA 1
ATOM 1682 C C . ASP A 1 212 ? 16.080 23.434 11.526 1.00 11.11 212 ASP B C 1
ATOM 1683 O O . ASP A 1 212 ? 15.058 22.753 11.693 1.00 11.94 212 ASP B O 1
ATOM 1688 N N . LEU A 1 213 ? 16.213 24.663 12.016 1.00 11.86 213 LEU B N 1
ATOM 1689 C CA . LEU A 1 213 ? 15.142 25.288 12.778 1.00 10.03 213 LEU B CA 1
ATOM 1690 C C . LEU A 1 213 ? 13.867 25.399 11.956 1.00 12.01 213 LEU B C 1
ATOM 1691 O O . LEU A 1 213 ? 12.773 25.126 12.456 1.00 11.82 213 LEU B O 1
ATOM 1696 N N . ALA A 1 214 ? 14.018 25.782 10.693 1.00 12.23 214 ALA B N 1
ATOM 1697 C CA . ALA A 1 214 ? 12.878 25.899 9.791 1.00 12.21 214 ALA B CA 1
ATOM 1698 C C . ALA A 1 214 ? 12.139 24.564 9.651 1.00 13.12 214 ALA B C 1
ATOM 1699 O O . ALA A 1 214 ? 10.907 24.535 9.550 1.00 12.90 214 ALA B O 1
ATOM 1701 N N . TYR A 1 215 ? 12.879 23.459 9.654 1.00 10.73 215 TYR B N 1
ATOM 1702 C CA . TYR A 1 215 ? 12.248 22.156 9.506 1.00 11.69 215 TYR B CA 1
ATOM 1703 C C . TYR A 1 215 ? 11.406 21.835 10.742 1.00 10.16 215 TYR B C 1
ATOM 1704 O O . TYR A 1 215 ? 10.251 21.416 10.620 1.00 11.27 215 TYR B O 1
ATOM 1713 N N . TYR A 1 216 ? 11.964 22.050 11.930 1.00 11.18 216 TYR B N 1
ATOM 1714 C CA . TYR A 1 216 ? 11.185 21.880 13.153 1.00 10.57 216 TYR B CA 1
ATOM 1715 C C . TYR A 1 216 ? 9.937 22.767 13.139 1.00 9.87 216 TYR B C 1
ATOM 1716 O O . TYR A 1 216 ? 8.832 22.291 13.444 1.00 10.79 216 TYR B O 1
ATOM 1725 N N . VAL A 1 217 ? 10.115 24.042 12.790 1.00 9.99 217 VAL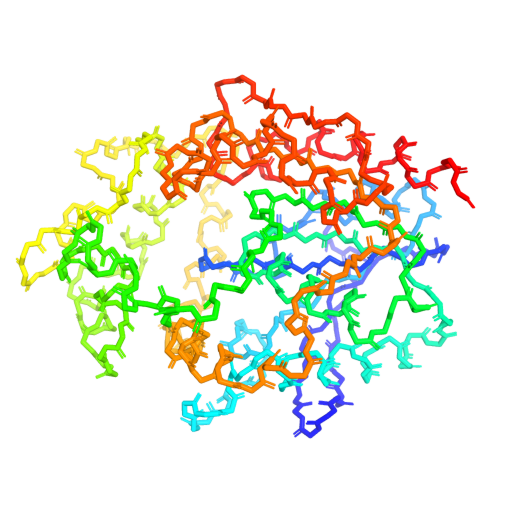 B N 1
ATOM 1726 C CA . VAL A 1 217 ? 9.000 24.986 12.709 1.00 9.71 217 VAL B CA 1
ATOM 1727 C C . VAL A 1 217 ? 7.920 24.492 11.748 1.00 11.20 217 VAL B C 1
ATOM 1728 O O . VAL A 1 217 ? 6.730 24.564 12.060 1.00 11.57 217 VAL B O 1
ATOM 1732 N N . SER A 1 218 ? 8.324 23.965 10.595 1.00 11.41 218 SER B N 1
ATOM 1733 C CA . SER A 1 218 ? 7.349 23.515 9.599 1.00 11.91 218 SER B CA 1
ATOM 1734 C C . SER A 1 218 ? 6.370 22.453 10.114 1.00 12.72 218 SER B C 1
ATOM 1735 O O . SER A 1 218 ? 5.233 22.380 9.642 1.00 13.56 218 SER B O 1
ATOM 1738 N N . LYS A 1 219 ? 6.802 21.632 11.069 1.00 11.13 219 LYS B N 1
ATOM 1739 C CA . LYS A 1 219 ? 5.928 20.621 11.658 1.00 11.30 219 LYS B CA 1
ATOM 1740 C C . LYS A 1 219 ? 5.089 21.233 12.774 1.00 11.80 219 LYS B C 1
ATOM 1741 O O . LYS A 1 219 ? 3.859 21.147 12.743 1.00 12.15 219 LYS B O 1
ATOM 1747 N N . TYR A 1 220 ? 5.737 21.865 13.740 1.00 10.91 220 TYR B N 1
ATOM 1748 C CA . TYR A 1 220 ? 5.086 22.416 14.906 1.00 8.80 220 TYR B CA 1
ATOM 1749 C C . TYR A 1 220 ? 4.069 23.527 14.631 1.00 10.24 220 TYR B C 1
ATOM 1750 O O . TYR A 1 220 ? 3.077 23.627 15.253 1.00 11.59 220 TYR B O 1
ATOM 1759 N N . GLU A 1 221 ? 4.328 24.302 13.597 1.00 10.76 221 GLU B N 1
ATOM 1760 C CA . GLU A 1 221 ? 3.392 25.374 13.239 1.00 13.81 221 GLU B CA 1
ATOM 1761 C C . GLU A 1 221 ? 2.055 24.806 12.777 1.00 13.67 221 GLU B C 1
ATOM 1762 O O . GLU A 1 221 ? 1.102 25.497 12.845 1.00 13.93 221 GLU B O 1
ATOM 1768 N N . LYS A 1 222 ? 2.064 23.630 12.185 1.00 12.19 222 LYS B N 1
ATOM 1769 C CA . LYS A 1 222 ? 0.888 22.948 11.791 1.00 14.74 222 LYS B CA 1
ATOM 1770 C C . LYS A 1 222 ? 0.229 22.098 12.885 1.00 12.74 222 LYS B C 1
ATOM 1771 O O . LYS A 1 222 ? -0.833 22.428 13.311 1.00 13.04 222 LYS B O 1
ATOM 1777 N N . THR A 1 223 ? 0.940 21.126 13.413 1.00 11.02 223 THR B N 1
ATOM 1778 C CA . THR A 1 223 ? 0.369 20.168 14.330 1.00 10.77 223 THR B CA 1
ATOM 1779 C C . THR A 1 223 ? 0.435 20.498 15.818 1.00 10.82 223 THR B C 1
ATOM 1780 O O . THR A 1 223 ? -0.104 19.851 16.612 1.00 11.50 223 THR B O 1
ATOM 1784 N N . GLY A 1 224 ? 1.138 21.552 16.098 1.00 9.86 224 GLY B N 1
ATOM 1785 C CA . GLY A 1 224 ? 1.118 22.090 17.449 1.00 9.84 224 GLY B CA 1
ATOM 1786 C C . GLY A 1 224 ? 1.885 21.322 18.512 1.00 9.40 224 GLY B C 1
ATOM 1787 O O . GLY A 1 224 ? 2.624 20.372 18.241 1.00 11.40 224 GLY B O 1
ATOM 1788 N N . PHE A 1 225 ? 1.695 21.754 19.755 1.00 9.42 225 PHE B N 1
ATOM 1789 C CA . PHE A 1 225 ? 2.458 21.221 20.872 1.00 9.32 225 PHE B CA 1
ATOM 1790 C C . PHE A 1 225 ? 1.668 20.269 21.755 1.00 10.13 225 PHE B C 1
ATOM 1791 O O . PHE A 1 225 ? 2.213 19.720 22.709 1.00 11.64 225 PHE B O 1
ATOM 1799 N N . THR A 1 226 ? 0.392 20.050 21.438 1.00 9.95 226 THR B N 1
ATOM 1800 C CA . THR A 1 226 ? -0.462 19.284 22.334 1.00 9.79 226 THR B CA 1
ATOM 1801 C C . THR A 1 226 ? -0.051 17.830 22.502 1.00 10.45 226 THR B C 1
ATOM 1802 O O . THR A 1 226 ? 0.056 17.354 23.630 1.00 10.23 226 THR B O 1
ATOM 1806 N N . GLY A 1 227 ? 0.158 17.128 21.392 1.00 11.63 227 GLY B N 1
ATOM 1807 C CA . GLY A 1 227 ? 0.610 15.749 21.461 1.00 10.46 227 GLY B CA 1
ATOM 1808 C C . GLY A 1 227 ? 1.849 15.588 22.331 1.00 9.05 227 GLY B C 1
ATOM 1809 O O . GLY A 1 227 ? 1.854 14.773 23.267 1.00 10.71 227 GLY B O 1
ATOM 1810 N N . PRO A 1 228 ? 2.909 16.344 22.023 1.00 9.36 228 PRO B N 1
ATOM 1811 C CA . PRO A 1 228 ? 4.121 16.274 22.847 1.00 9.50 228 PRO B CA 1
ATOM 1812 C C . PRO A 1 228 ? 3.875 16.668 24.316 1.00 10.57 228 PRO B C 1
ATOM 1813 O O . PRO A 1 228 ? 4.380 15.994 25.218 1.00 10.00 228 PRO B O 1
ATOM 1817 N N . LEU A 1 229 ? 3.113 17.730 24.563 1.00 8.54 229 LEU B N 1
ATOM 1818 C CA . LEU A 1 229 ? 2.819 18.136 25.944 1.00 8.44 229 LEU B CA 1
ATOM 1819 C C . LEU A 1 229 ? 2.058 17.065 26.722 1.00 9.24 229 LEU B C 1
ATOM 1820 O O . LEU A 1 229 ? 2.226 16.932 27.938 1.00 9.52 229 LEU B O 1
ATOM 1825 N N . ASN A 1 230 ? 1.237 16.282 26.022 1.00 8.36 230 ASN B N 1
ATOM 1826 C CA . ASN A 1 230 ? 0.421 15.273 26.688 1.00 9.63 230 ASN B CA 1
ATOM 1827 C C . ASN A 1 230 ? 1.235 14.201 27.411 1.00 8.80 230 ASN B C 1
ATOM 1828 O O . ASN A 1 230 ? 0.728 13.562 28.328 1.00 9.80 230 ASN B O 1
ATOM 1833 N N . TYR A 1 231 ? 2.484 13.986 26.997 1.00 7.70 231 TYR B N 1
ATOM 1834 C CA . TYR A 1 231 ? 3.327 13.040 27.724 1.00 7.34 231 TYR B CA 1
ATOM 1835 C C . TYR A 1 231 ? 3.495 13.509 29.167 1.00 8.50 231 TYR B C 1
ATOM 1836 O O . TYR A 1 231 ? 3.406 12.699 30.092 1.00 7.33 231 TYR B O 1
ATOM 1845 N N . TYR A 1 232 ? 3.752 14.806 29.350 1.00 10.06 232 TYR B N 1
ATOM 1846 C CA . TYR A 1 232 ? 3.930 15.367 30.694 1.00 8.56 232 TYR B CA 1
ATOM 1847 C C . TYR A 1 232 ? 2.656 15.246 31.522 1.00 8.70 232 TYR B C 1
ATOM 1848 O O . TYR A 1 232 ? 2.715 15.091 32.741 1.00 10.02 232 TYR B O 1
ATOM 1857 N N . ARG A 1 233 ? 1.509 15.307 30.847 1.00 9.15 233 ARG B N 1
ATOM 1858 C CA . ARG A 1 233 ? 0.206 15.273 31.505 1.00 8.71 233 ARG B CA 1
ATOM 1859 C C . ARG A 1 233 ? -0.182 13.879 32.008 1.00 9.58 233 ARG B C 1
ATOM 1860 O O . ARG A 1 233 ? -1.209 13.715 32.663 1.00 11.01 233 ARG B O 1
ATOM 1868 N N . ASN A 1 234 ? 0.652 12.887 31.711 1.00 8.81 234 ASN B N 1
ATOM 1869 C CA . ASN A 1 234 ? 0.442 11.525 32.187 1.00 9.82 234 ASN B CA 1
ATOM 1870 C C . ASN A 1 234 ? 1.496 11.072 33.173 1.00 9.84 234 ASN B C 1
ATOM 1871 O O . ASN A 1 234 ? 1.569 9.897 33.488 1.00 10.82 234 ASN B O 1
ATOM 1876 N N . MET A 1 235 ? 2.307 12.000 33.674 1.00 10.42 235 MET B N 1
ATOM 1877 C CA . MET A 1 235 ? 3.367 11.603 34.589 1.00 8.34 235 MET B CA 1
ATOM 1878 C C . MET A 1 235 ? 2.805 11.050 35.896 1.00 8.87 235 MET B C 1
ATOM 1879 O O . MET A 1 235 ? 3.279 10.031 36.376 1.00 9.31 235 MET B O 1
ATOM 1884 N N . ASN A 1 236 ? 1.784 11.696 36.448 1.00 10.88 236 ASN B N 1
ATOM 1885 C CA . ASN A 1 236 ? 1.165 11.169 37.662 1.00 11.14 236 ASN B CA 1
ATOM 1886 C C . ASN A 1 236 ? 0.428 9.846 37.417 1.00 10.91 236 ASN B C 1
ATOM 1887 O O . ASN A 1 236 ? 0.487 8.930 38.242 1.00 10.80 236 ASN B O 1
ATOM 1892 N N . LEU A 1 237 ? -0.245 9.731 36.276 1.00 11.25 237 LEU B N 1
ATOM 1893 C CA . LEU A 1 237 ? -0.906 8.478 35.936 1.00 11.19 237 LEU B CA 1
ATOM 1894 C C . LEU A 1 237 ? 0.121 7.365 35.726 1.00 8.76 237 LEU B C 1
ATOM 1895 O O . LEU A 1 237 ? -0.069 6.247 36.214 1.00 10.24 237 LEU B O 1
ATOM 1900 N N . ASN A 1 238 ? 1.213 7.665 35.018 1.00 9.26 238 ASN B N 1
ATOM 1901 C CA . ASN A 1 238 ? 2.308 6.703 34.879 1.00 8.98 238 ASN B CA 1
ATOM 1902 C C . ASN A 1 238 ? 2.792 6.239 36.244 1.00 8.51 238 ASN B C 1
ATOM 1903 O O . ASN A 1 238 ? 3.057 5.055 36.441 1.00 8.89 238 ASN B O 1
ATOM 1908 N N . TRP A 1 239 ? 2.915 7.180 37.178 1.00 8.84 239 TRP B N 1
ATOM 1909 C CA . TRP A 1 239 ? 3.357 6.853 38.531 1.00 10.27 239 TRP B CA 1
ATOM 1910 C C . TRP A 1 239 ? 2.397 5.833 39.157 1.00 11.23 239 TRP B C 1
ATOM 1911 O O . TRP A 1 239 ? 2.838 4.837 39.736 1.00 11.42 239 TRP B O 1
ATOM 1922 N N . GLU A 1 240 ? 1.092 6.062 39.013 1.00 10.85 240 GLU B N 1
ATOM 1923 C CA . GLU A 1 240 ? 0.115 5.112 39.562 1.00 11.62 240 GLU B CA 1
ATOM 1924 C C . GLU A 1 240 ? 0.239 3.737 38.917 1.00 12.47 240 GLU B C 1
ATOM 1925 O O . GLU A 1 240 ? 0.266 2.706 39.600 1.00 14.01 240 GLU B O 1
ATOM 1931 N N . LEU A 1 241 ? 0.322 3.726 37.592 1.00 9.08 241 LEU B N 1
ATOM 1932 C CA . LEU A 1 241 ? 0.262 2.481 36.836 1.00 10.76 241 LEU B CA 1
ATOM 1933 C C . LEU A 1 241 ? 1.523 1.648 36.960 1.00 11.28 241 LEU B C 1
ATOM 1934 O O . LEU A 1 241 ? 1.520 0.449 36.677 1.00 12.24 241 LEU B O 1
ATOM 1939 N N . THR A 1 242 ? 2.615 2.279 37.387 1.00 10.93 242 THR B N 1
ATOM 1940 C CA . THR A 1 242 ? 3.886 1.573 37.476 1.00 11.70 242 THR B CA 1
ATOM 1941 C C . THR A 1 242 ? 4.171 0.980 38.847 1.00 10.63 242 THR B C 1
ATOM 1942 O O . THR A 1 242 ? 5.258 0.470 39.079 1.00 10.94 242 THR B O 1
ATOM 1946 N N . ALA A 1 243 ? 3.179 1.030 39.734 1.00 11.58 243 ALA B N 1
ATOM 1947 C CA . ALA A 1 243 ? 3.281 0.379 41.044 1.00 13.17 243 ALA B CA 1
ATOM 1948 C C . ALA A 1 243 ? 3.786 -1.086 41.026 1.00 13.35 243 ALA B C 1
ATOM 1949 O O . ALA A 1 243 ? 4.546 -1.475 41.916 1.00 14.57 243 ALA B O 1
ATOM 1951 N N . PRO A 1 244 ? 3.382 -1.899 40.018 1.00 13.58 244 PRO B N 1
ATOM 1952 C CA . PRO A 1 244 ? 3.897 -3.278 39.972 1.00 13.47 244 PRO B CA 1
ATOM 1953 C C . PRO A 1 244 ? 5.430 -3.397 39.890 1.00 13.66 244 PRO B C 1
ATOM 1954 O O . PRO A 1 244 ? 5.967 -4.448 40.250 1.00 15.27 244 PRO B O 1
ATOM 1958 N N . TRP A 1 245 ? 6.116 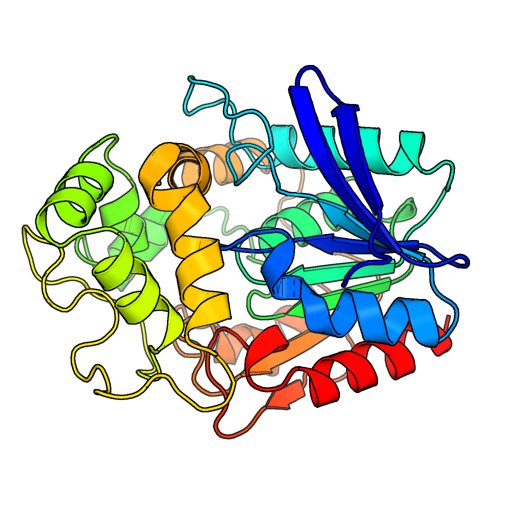-2.340 39.456 1.00 14.21 245 TRP B N 1
ATOM 1959 C CA . TRP A 1 245 ? 7.565 -2.379 39.263 1.00 12.93 245 TRP B CA 1
ATOM 1960 C C . TRP A 1 245 ? 8.307 -1.559 40.316 1.00 18.37 245 TRP B C 1
ATOM 1961 O O . TRP A 1 245 ? 9.491 -1.247 40.157 1.00 19.10 245 TRP B O 1
ATOM 1972 N N . SER A 1 246 ? 7.605 -1.235 41.397 1.00 16.28 246 SER B N 1
ATOM 1973 C CA . SER A 1 246 ? 8.200 -0.522 42.526 1.00 20.86 246 SER B CA 1
ATOM 1974 C C . SER A 1 246 ? 9.404 -1.295 43.064 1.00 22.18 246 SER B C 1
ATOM 1975 O O . SER A 1 246 ? 9.328 -2.510 43.265 1.00 25.09 246 SER B O 1
ATOM 1978 N N . GLY A 1 247 ? 10.514 -0.589 43.263 1.00 27.15 247 GLY B N 1
ATOM 1979 C CA . GLY A 1 247 ? 11.731 -1.186 43.786 1.00 25.30 247 GLY B CA 1
ATOM 1980 C C . GLY A 1 247 ? 12.486 -2.060 42.797 1.00 31.24 247 GLY B C 1
ATOM 1981 O O . GLY A 1 247 ? 13.411 -2.779 43.181 1.00 33.22 247 GLY B O 1
ATOM 1982 N N . GLY A 1 248 ? 12.109 -1.994 41.523 1.00 26.96 248 GLY B N 1
ATOM 1983 C CA . GLY A 1 248 ? 12.700 -2.865 40.521 1.00 28.01 248 GLY B CA 1
ATOM 1984 C C . GLY A 1 248 ? 14.000 -2.357 39.921 1.00 24.76 248 GLY B C 1
ATOM 1985 O O . GLY A 1 248 ? 14.204 -1.148 39.785 1.00 30.60 248 GLY B O 1
ATOM 1986 N N . LYS A 1 249 ? 14.877 -3.287 39.552 1.00 21.02 249 LYS B N 1
ATOM 1987 C CA . LYS A 1 249 ? 16.128 -2.932 38.893 1.00 21.19 249 LYS B CA 1
ATOM 1988 C C . LYS A 1 249 ? 16.043 -3.209 37.401 1.00 19.86 249 LYS B C 1
ATOM 1989 O O . LYS A 1 249 ? 15.218 -3.999 36.949 1.00 20.56 249 LYS B O 1
ATOM 1995 N N . ILE A 1 250 ? 16.905 -2.546 36.643 1.00 17.36 250 ILE B N 1
ATOM 1996 C CA . ILE A 1 250 ? 17.015 -2.801 35.215 1.00 18.13 250 ILE B CA 1
ATOM 1997 C C . ILE A 1 250 ? 18.372 -3.431 34.927 1.00 16.56 250 ILE B C 1
ATOM 1998 O O . ILE A 1 250 ? 19.408 -2.887 35.316 1.00 15.93 250 ILE B O 1
ATOM 2003 N N . GLN A 1 251 ? 18.366 -4.583 34.259 1.00 17.79 251 GLN B N 1
ATOM 2004 C CA . GLN A 1 251 ? 19.603 -5.328 34.037 1.00 16.71 251 GLN B CA 1
ATOM 2005 C C . GLN A 1 251 ? 20.217 -5.094 32.658 1.00 14.78 251 GLN B C 1
ATOM 2006 O O . GLN A 1 251 ? 21.299 -5.595 32.374 1.00 17.04 251 GLN B O 1
ATOM 2012 N N . VAL A 1 252 ? 19.529 -4.322 31.817 1.00 14.21 252 VAL B N 1
ATOM 2013 C CA . VAL A 1 252 ? 20.054 -3.963 30.501 1.00 13.02 252 VAL B CA 1
ATOM 2014 C C . VAL A 1 252 ? 21.342 -3.153 30.638 1.00 10.39 252 VAL B C 1
ATOM 2015 O O . VAL A 1 252 ? 21.402 -2.232 31.455 1.00 11.95 252 VAL B O 1
ATOM 2019 N N . PRO A 1 253 ? 22.381 -3.496 29.851 1.00 10.11 253 PRO B N 1
ATOM 2020 C CA . PRO A 1 253 ? 23.596 -2.672 29.856 1.00 9.86 253 PRO B CA 1
ATOM 2021 C C . PRO A 1 253 ? 23.280 -1.251 29.404 1.00 9.57 253 PRO B C 1
ATOM 2022 O O . PRO A 1 253 ? 22.597 -1.078 28.385 1.00 11.13 253 PRO B O 1
ATOM 2026 N N . VAL A 1 254 ? 23.758 -0.259 30.153 1.00 9.88 254 VAL B N 1
ATOM 2027 C CA . VAL A 1 254 ? 23.469 1.138 29.853 1.00 9.12 254 VAL B CA 1
ATOM 2028 C C . VAL A 1 254 ? 24.744 1.975 29.835 1.00 10.97 254 VAL B C 1
ATOM 2029 O O . VAL A 1 254 ? 25.619 1.813 30.680 1.00 12.38 254 VAL B O 1
ATOM 2033 N N . LYS A 1 255 ? 24.831 2.869 28.855 1.00 10.04 255 LYS B N 1
ATOM 2034 C CA . LYS A 1 255 ? 25.808 3.946 28.858 1.00 8.71 255 LYS B CA 1
ATOM 2035 C C . LYS A 1 255 ? 25.009 5.245 28.930 1.00 9.21 255 LYS B C 1
ATOM 2036 O O . LYS A 1 255 ? 24.171 5.514 28.065 1.00 9.45 255 LYS B O 1
ATOM 2042 N N . PHE A 1 256 ? 25.233 6.029 29.980 1.00 9.37 256 PHE B N 1
ATOM 2043 C CA . PHE A 1 256 ? 24.493 7.271 30.182 1.00 8.40 256 PHE B CA 1
ATOM 2044 C C . PHE A 1 256 ? 25.366 8.479 29.843 1.00 10.75 256 PHE B C 1
ATOM 2045 O O . PHE A 1 256 ? 26.511 8.560 30.284 1.00 9.31 256 PHE B O 1
ATOM 2053 N N . ILE A 1 257 ? 24.818 9.421 29.074 1.00 8.78 257 ILE B N 1
ATOM 2054 C CA . ILE A 1 257 ? 25.569 10.582 28.593 1.00 8.33 257 ILE B CA 1
ATOM 2055 C C . ILE A 1 257 ? 24.723 11.838 28.736 1.00 8.62 257 ILE B C 1
ATOM 2056 O O . ILE A 1 257 ? 23.586 11.883 28.265 1.00 8.62 257 ILE B O 1
ATOM 2061 N N . THR A 1 258 ? 25.282 12.864 29.368 1.00 8.04 258 THR B N 1
ATOM 2062 C CA . THR A 1 258 ? 24.584 14.142 29.514 1.00 8.26 258 THR B CA 1
ATOM 2063 C C . THR A 1 258 ? 25.510 15.317 29.238 1.00 8.68 258 THR B C 1
ATOM 2064 O O . THR A 1 258 ? 26.702 15.265 29.554 1.00 10.13 258 THR B O 1
ATOM 2068 N N . GLY A 1 259 ? 24.925 16.383 28.731 1.00 8.63 259 GLY B N 1
ATOM 2069 C CA . GLY A 1 259 ? 25.639 17.654 28.692 1.00 8.88 259 GLY B CA 1
ATOM 2070 C C . GLY A 1 259 ? 25.696 18.153 30.148 1.00 9.68 259 GLY B C 1
ATOM 2071 O O . GLY A 1 259 ? 24.799 17.983 30.900 1.00 10.56 259 GLY B O 1
ATOM 2072 N N . GLU A 1 260 ? 26.799 18.787 30.511 1.00 9.62 260 GLU B N 1
ATOM 2073 C CA . GLU A 1 260 ? 26.967 19.309 31.861 1.00 10.17 260 GLU B CA 1
ATOM 2074 C C . GLU A 1 260 ? 25.993 20.452 32.234 1.00 11.43 260 GLU B C 1
ATOM 2075 O O . GLU A 1 260 ? 25.744 20.691 33.357 1.00 10.94 260 GLU B O 1
ATOM 2081 N N . LEU A 1 261 ? 25.536 21.179 31.227 1.00 10.06 261 LEU B N 1
ATOM 2082 C CA . LEU A 1 261 ? 24.611 22.285 31.396 1.00 10.91 261 LEU B CA 1
ATOM 2083 C C . LEU A 1 261 ? 23.140 21.953 31.197 1.00 11.05 261 LEU B C 1
ATOM 2084 O O . LEU A 1 261 ? 22.350 22.780 31.285 1.00 13.64 261 LEU B O 1
ATOM 2089 N N . ASP A 1 262 ? 22.847 20.699 30.950 1.00 9.58 262 ASP B N 1
ATOM 2090 C CA . ASP A 1 262 ? 21.479 20.251 30.775 1.00 10.80 262 ASP B CA 1
ATOM 2091 C C . ASP A 1 262 ? 20.713 20.612 32.034 1.00 10.80 262 ASP B C 1
ATOM 2092 O O . ASP A 1 262 ? 21.135 20.367 33.091 1.00 9.70 262 ASP B O 1
ATOM 2097 N N . ASN A 1 263 ? 19.536 21.168 31.834 1.00 11.59 263 ASN B N 1
ATOM 2098 C CA . ASN A 1 263 ? 18.679 21.495 32.966 1.00 13.71 263 ASN B CA 1
ATOM 2099 C C . ASN A 1 263 ? 18.266 20.261 33.773 1.00 11.54 263 ASN B C 1
ATOM 2100 O O . ASN A 1 263 ? 18.015 20.354 34.971 1.00 12.35 263 ASN B O 1
ATOM 2105 N N . VAL A 1 264 ? 18.234 19.094 33.136 1.00 10.54 264 VAL B N 1
ATOM 2106 C CA . VAL A 1 264 ? 17.893 17.879 33.861 1.00 11.30 264 VAL B CA 1
ATOM 2107 C C . VAL A 1 264 ? 18.992 17.556 34.878 1.00 12.05 264 VAL B C 1
ATOM 2108 O O . VAL A 1 264 ? 18.737 17.464 36.077 1.00 13.43 264 VAL B O 1
ATOM 2112 N N . TYR A 1 265 ? 20.220 17.439 34.391 1.00 10.97 265 TYR B N 1
ATOM 2113 C CA . TYR A 1 265 ? 21.385 17.135 35.218 1.00 11.04 265 TYR B CA 1
ATOM 2114 C C . TYR A 1 265 ? 21.522 18.096 36.388 1.00 12.97 265 TYR B C 1
ATOM 2115 O O . TYR A 1 265 ? 21.905 17.702 37.495 1.00 12.79 265 TYR B O 1
ATOM 2124 N N . THR A 1 266 ? 21.196 19.357 36.131 1.00 12.74 266 THR B N 1
ATOM 2125 C CA . THR A 1 266 ? 21.431 20.427 37.097 1.00 11.01 266 THR B CA 1
ATOM 2126 C C . THR A 1 266 ? 20.201 20.764 37.944 1.00 13.05 266 THR B C 1
ATOM 2127 O O . THR A 1 266 ? 20.115 21.851 38.520 1.00 14.58 266 THR B O 1
ATOM 2131 N N . SER A 1 267 ? 19.260 19.827 38.034 1.00 13.69 267 SER B N 1
ATOM 2132 C CA . SER A 1 267 ? 18.076 20.014 38.869 1.00 13.17 267 SER B CA 1
ATOM 2133 C C . SER A 1 267 ? 17.596 18.673 39.408 1.00 16.08 267 SER B C 1
ATOM 2134 O O . SER A 1 267 ? 18.175 17.634 39.080 1.00 15.55 267 SER B O 1
ATOM 2137 N N . LEU A 1 268 ? 16.548 18.702 40.232 1.00 15.55 268 LEU B N 1
ATOM 2138 C CA . LEU A 1 268 ? 15.845 17.487 40.661 1.00 15.73 268 LEU B CA 1
ATOM 2139 C C . LEU A 1 268 ? 16.725 16.472 41.409 1.00 16.98 268 LEU B C 1
ATOM 2140 O O . LEU A 1 268 ? 16.429 15.276 41.394 1.00 17.99 268 LEU B O 1
ATOM 2145 N N . ASN A 1 269 ? 17.795 16.948 42.049 1.00 16.49 269 ASN B N 1
ATOM 2146 C CA . ASN A 1 269 ? 18.764 16.075 42.726 1.00 16.90 269 ASN B CA 1
ATOM 2147 C C . ASN A 1 269 ? 19.348 15.017 41.795 1.00 14.66 269 ASN B C 1
ATOM 2148 O O . ASN A 1 269 ? 19.758 13.937 42.242 1.00 16.81 269 ASN B O 1
ATOM 2153 N N . MET A 1 270 ? 19.384 15.331 40.500 1.00 17.37 270 MET B N 1
ATOM 2154 C CA . MET A 1 270 ? 19.806 14.363 39.495 1.00 14.69 270 MET B CA 1
ATOM 2155 C C . MET A 1 270 ? 21.289 14.060 39.575 1.00 16.09 270 MET B C 1
ATOM 2156 O O . MET A 1 270 ? 21.708 12.910 39.459 1.00 14.12 270 MET B O 1
ATOM 2161 N N . LYS A 1 271 ? 22.069 15.076 39.808 1.00 17.61 271 LYS B N 1
ATOM 2162 C CA . LYS A 1 271 ? 23.522 14.911 39.795 1.00 16.86 271 LYS B CA 1
ATOM 2163 C C . LYS A 1 271 ? 23.934 13.944 40.901 1.00 16.80 271 LYS B C 1
ATOM 2164 O O . LYS A 1 271 ? 24.752 13.085 40.725 1.00 19.45 271 LYS B O 1
ATOM 2170 N N . GLU A 1 272 ? 23.328 14.111 42.050 1.00 18.43 272 GLU B N 1
ATOM 2171 C CA . GLU A 1 272 ? 23.536 13.212 43.179 1.00 18.88 272 GLU B CA 1
ATOM 2172 C C . GLU A 1 272 ? 23.072 11.773 42.913 1.00 19.65 272 GLU B C 1
ATOM 2173 O O . GLU A 1 272 ? 23.726 10.814 43.327 1.00 20.51 272 GLU B O 1
ATOM 2179 N N . TYR A 1 273 ? 21.940 11.617 42.234 1.00 14.82 273 TYR B N 1
ATOM 2180 C CA . TYR A 1 273 ? 21.454 10.282 41.903 1.00 16.11 273 TYR B CA 1
ATOM 2181 C C . TYR A 1 273 ? 22.412 9.599 40.936 1.00 13.36 273 TYR B C 1
ATOM 2182 O O . TYR A 1 273 ? 22.755 8.423 41.089 1.00 14.19 273 TYR B O 1
ATOM 2191 N N . ILE A 1 274 ? 22.838 10.360 39.935 1.00 11.66 274 ILE B N 1
ATOM 2192 C CA . ILE A 1 274 ? 23.656 9.832 38.848 1.00 13.39 274 ILE B CA 1
ATOM 2193 C C . ILE A 1 274 ? 25.024 9.358 39.330 1.00 12.68 274 ILE B C 1
ATOM 2194 O O . ILE A 1 274 ? 25.444 8.248 39.005 1.00 12.21 274 ILE B O 1
ATOM 2199 N N . HIS A 1 275 ? 25.699 10.180 40.131 1.00 13.20 275 HIS B N 1
ATOM 2200 C CA . HIS A 1 275 ? 27.076 9.890 40.520 1.00 13.14 275 HIS B CA 1
ATOM 2201 C C . HIS A 1 275 ? 27.204 9.335 41.931 1.00 13.13 275 HIS B C 1
ATOM 2202 O O . HIS A 1 275 ? 28.287 8.887 42.316 1.00 15.85 275 HIS B O 1
ATOM 2209 N N . GLY A 1 276 ? 26.125 9.389 42.703 1.00 12.16 276 GLY B N 1
ATOM 2210 C CA . GLY A 1 276 ? 26.191 9.084 44.125 1.00 17.83 276 GLY B CA 1
ATOM 2211 C C . GLY A 1 276 ? 26.045 7.619 44.487 1.00 18.13 276 GLY B C 1
ATOM 2212 O O . GLY A 1 276 ? 26.293 7.232 45.631 1.00 19.57 276 GLY B O 1
ATOM 2213 N N . GLY A 1 277 ? 25.633 6.803 43.523 1.00 16.61 277 GLY B N 1
ATOM 2214 C CA . GLY A 1 277 ? 25.470 5.379 43.759 1.00 18.50 277 GLY B CA 1
ATOM 2215 C C . GLY A 1 277 ? 24.063 4.864 43.515 1.00 17.22 277 GLY B C 1
ATOM 2216 O O . GLY A 1 277 ? 23.875 3.672 43.257 1.00 18.40 277 GLY B O 1
ATOM 2217 N N . GLY A 1 278 ? 23.074 5.752 43.597 1.00 15.22 278 GLY B N 1
ATOM 2218 C CA . GLY A 1 278 ? 21.688 5.357 43.424 1.00 15.27 278 GLY B CA 1
ATOM 2219 C C . GLY A 1 278 ? 21.405 4.825 42.031 1.00 15.76 278 GLY B C 1
ATOM 2220 O O . GLY A 1 278 ? 20.732 3.810 41.872 1.00 16.49 278 GLY B O 1
ATOM 2221 N N . PHE A 1 279 ? 21.915 5.520 41.019 1.00 16.03 279 PHE B N 1
ATOM 2222 C CA . PHE A 1 279 ? 21.714 5.126 39.627 1.00 15.69 279 PHE B CA 1
ATOM 2223 C C . PHE A 1 279 ? 22.319 3.740 39.371 1.00 16.09 279 PHE B C 1
ATOM 2224 O O . PHE A 1 279 ? 21.674 2.864 38.781 1.00 14.95 279 PHE B O 1
ATOM 2232 N N . LYS A 1 280 ? 23.524 3.523 39.827 1.00 14.18 280 LYS B N 1
ATOM 2233 C CA . LYS A 1 280 ? 24.189 2.261 39.649 1.00 14.10 280 LYS B CA 1
ATOM 2234 C C . LYS A 1 280 ? 23.501 1.150 40.411 1.00 18.95 280 LYS B C 1
ATOM 2235 O O . LYS A 1 280 ? 23.539 0.042 40.001 1.00 21.12 280 LYS B O 1
ATOM 2241 N N . GLN A 1 281 ? 22.948 1.461 41.567 1.00 18.81 281 GLN B N 1
ATOM 2242 C CA . GLN A 1 281 ? 22.221 0.455 42.338 1.00 20.25 281 GLN B CA 1
ATOM 2243 C C . GLN A 1 281 ? 20.981 -0.047 41.593 1.00 21.83 281 GLN B C 1
ATOM 2244 O O . GLN A 1 281 ? 20.734 -1.216 41.574 1.00 21.86 281 GLN B O 1
ATOM 2250 N N . ASP A 1 282 ? 20.243 0.872 40.983 1.00 18.95 282 ASP B N 1
ATOM 2251 C CA . ASP A 1 282 ? 19.043 0.541 40.223 1.00 17.04 282 ASP B CA 1
ATOM 2252 C C . ASP A 1 282 ? 19.380 -0.063 38.862 1.00 19.20 282 ASP B C 1
ATOM 2253 O O . ASP A 1 282 ? 18.584 -0.810 38.299 1.00 18.92 282 ASP B O 1
ATOM 2258 N N . VAL A 1 283 ? 20.549 0.285 38.332 1.00 17.73 283 VAL B N 1
ATOM 2259 C CA . VAL A 1 283 ? 20.974 -0.150 37.001 1.00 15.64 283 VAL B CA 1
ATOM 2260 C C . VAL A 1 283 ? 22.369 -0.789 37.088 1.00 15.31 283 VAL B C 1
ATOM 2261 O O . VAL A 1 283 ? 23.374 -0.159 36.765 1.00 14.94 283 VAL B O 1
ATOM 2265 N N . PRO A 1 284 ? 22.436 -2.053 37.551 1.00 19.00 284 PRO B N 1
ATOM 2266 C CA . PRO A 1 284 ? 23.715 -2.712 37.881 1.00 18.44 284 PRO B CA 1
ATOM 2267 C C . PRO A 1 284 ? 24.714 -2.817 36.734 1.00 18.30 284 PRO B C 1
ATOM 2268 O O . PRO A 1 284 ? 25.924 -2.895 36.961 1.00 19.31 284 PRO B O 1
ATOM 2272 N N . ASN A 1 285 ? 24.213 -2.825 35.503 1.00 15.60 285 ASN B N 1
ATOM 2273 C CA . ASN A 1 285 ? 25.083 -2.889 34.348 1.00 16.75 285 ASN B CA 1
ATOM 2274 C C . ASN A 1 285 ? 25.202 -1.524 33.668 1.00 15.37 285 ASN B C 1
ATOM 2275 O O . ASN A 1 285 ? 25.450 -1.427 32.461 1.00 16.77 285 ASN B O 1
ATOM 2280 N N . LEU A 1 286 ? 25.128 -0.493 34.479 1.00 14.02 286 LEU B N 1
ATOM 2281 C CA . LEU A 1 286 ? 25.425 0.827 34.017 1.00 14.98 286 LEU B CA 1
ATOM 2282 C C . LEU A 1 286 ? 26.957 0.966 33.891 1.00 19.51 286 LEU B C 1
ATOM 2283 O O . LEU A 1 286 ? 27.655 0.730 34.818 1.00 17.55 286 LEU B O 1
ATOM 2288 N N . GLU A 1 287 ? 27.447 1.395 32.750 1.00 30.00 287 GLU B N 1
ATOM 2289 C CA . GLU A 1 287 ? 28.879 1.774 32.548 1.00 30.00 287 GLU B CA 1
ATOM 2290 C C . GLU A 1 287 ? 29.249 3.190 32.956 1.00 30.00 287 GLU B C 1
ATOM 2291 O O . GLU A 1 287 ? 28.496 3.847 33.587 1.00 30.00 287 GLU B O 1
ATOM 2297 N N . GLU A 1 288 ? 30.506 3.615 32.762 1.00 30.00 288 GLU B N 1
ATOM 2298 C CA . GLU A 1 288 ? 30.913 4.942 33.223 1.00 30.00 288 GLU B CA 1
ATOM 2299 C C . GLU A 1 288 ? 29.997 5.981 32.553 1.00 30.00 288 GLU B C 1
ATOM 2300 O O . GLU A 1 288 ? 29.807 5.957 31.412 1.00 30.00 288 GLU B O 1
ATOM 2306 N N . VAL A 1 289 ? 29.479 6.842 33.376 1.00 23.81 289 VAL B N 1
ATOM 2307 C CA . VAL A 1 289 ? 28.646 7.911 33.009 1.00 14.33 289 VAL B CA 1
ATOM 2308 C C . VAL A 1 289 ? 29.524 8.957 32.313 1.00 13.52 289 VAL B C 1
ATOM 2309 O O . VAL A 1 289 ? 30.613 9.193 32.743 1.00 14.56 289 VAL B O 1
ATOM 2313 N N . ILE A 1 290 ? 29.041 9.565 31.240 1.00 9.98 290 ILE B N 1
ATOM 2314 C CA . ILE A 1 290 ? 29.804 10.585 30.553 1.00 10.78 290 ILE B CA 1
ATOM 2315 C C . ILE A 1 290 ? 29.124 11.929 30.727 1.00 11.02 290 ILE B C 1
ATOM 2316 O O . ILE A 1 290 ? 27.937 12.072 30.438 1.00 10.29 290 ILE B O 1
ATOM 2321 N N . VAL A 1 291 ? 29.883 12.905 31.219 1.00 10.96 291 VAL B N 1
ATOM 2322 C CA . VAL A 1 291 ? 29.429 14.282 31.335 1.00 11.21 291 VAL B CA 1
ATOM 2323 C C . VAL A 1 291 ? 30.199 15.094 30.309 1.00 11.24 291 VAL B C 1
ATOM 2324 O O . VAL A 1 291 ? 31.440 15.169 30.366 1.00 14.68 291 VAL B O 1
ATOM 2328 N N . GLN A 1 292 ? 29.476 15.669 29.351 1.00 10.13 292 GLN B N 1
ATOM 2329 C CA . GLN A 1 292 ? 30.086 16.456 28.286 1.00 10.40 292 GLN B CA 1
ATOM 2330 C C . GLN A 1 292 ? 30.234 17.921 28.682 1.00 11.38 292 GLN B C 1
ATOM 2331 O O . GLN A 1 292 ? 29.248 18.638 28.827 1.00 11.01 292 GLN B O 1
ATOM 2337 N N . LYS A 1 293 ? 31.475 18.358 28.865 1.00 13.53 293 LYS B N 1
ATOM 2338 C CA . LYS A 1 293 ? 31.737 19.712 29.342 1.00 15.15 293 LYS B CA 1
ATOM 2339 C C . LYS A 1 293 ? 31.283 20.763 28.339 1.00 12.50 293 LYS B C 1
ATOM 2340 O O . LYS A 1 293 ? 31.470 20.598 27.134 1.00 13.21 293 LYS B O 1
ATOM 2346 N N . ASN A 1 294 ? 30.667 21.832 28.850 1.00 13.23 294 ASN B N 1
ATOM 2347 C CA . ASN A 1 294 ? 30.221 22.957 28.023 1.00 15.99 294 ASN B CA 1
ATOM 2348 C C . ASN A 1 294 ? 29.215 22.565 26.951 1.00 13.00 294 ASN B C 1
ATOM 2349 O O . ASN A 1 294 ? 29.130 23.209 25.909 1.00 14.76 294 ASN B O 1
ATOM 2354 N N . VAL A 1 295 ? 28.462 21.499 27.215 1.00 11.29 295 VAL B N 1
ATOM 2355 C CA . VAL A 1 295 ? 27.389 21.071 26.335 1.00 10.83 295 VAL B CA 1
ATOM 2356 C C . VAL A 1 295 ? 26.093 21.128 27.138 1.00 9.97 295 VAL B C 1
ATOM 2357 O O . VAL A 1 295 ? 26.098 20.782 28.320 1.00 10.01 295 VAL B O 1
ATOM 2361 N N . ALA A 1 296 ? 25.051 21.579 26.435 1.00 9.98 296 ALA B N 1
ATOM 2362 C CA . ALA A 1 296 ? 23.681 21.764 26.902 1.00 7.66 296 ALA B CA 1
ATOM 2363 C C . ALA A 1 296 ? 22.808 20.521 26.738 1.00 9.26 296 ALA B C 1
ATOM 2364 O O . ALA A 1 296 ? 23.302 19.429 26.455 1.00 8.34 296 ALA B O 1
ATOM 2366 N N . HIS A 1 297 ? 21.503 20.706 26.921 1.00 9.18 297 HIS B N 1
ATOM 2367 C CA . HIS A 1 297 ? 20.537 19.605 26.873 1.00 8.03 297 HIS B CA 1
ATOM 2368 C C . HIS A 1 297 ? 20.518 18.773 25.585 1.00 8.52 297 HIS B C 1
ATOM 2369 O O . HIS A 1 297 ? 20.342 17.555 25.634 1.00 8.13 297 HIS B O 1
ATOM 2376 N N . PHE A 1 298 ? 20.692 19.430 24.449 1.00 7.61 298 PHE B N 1
ATOM 2377 C CA . PHE A 1 298 ? 20.484 18.791 23.152 1.00 7.76 298 PHE B CA 1
ATOM 2378 C C . PHE A 1 298 ? 21.778 18.184 22.649 1.00 9.02 298 PHE B C 1
ATOM 2379 O O . PHE A 1 298 ? 22.276 18.523 21.565 1.00 8.93 298 PHE B O 1
ATOM 2387 N N . ASN A 1 299 ? 22.320 17.280 23.458 1.00 8.94 299 ASN B N 1
ATOM 2388 C CA . ASN A 1 299 ? 23.679 16.812 23.241 1.00 9.28 299 ASN B CA 1
ATOM 2389 C C . ASN A 1 299 ? 23.874 15.977 21.973 1.00 8.54 299 ASN B C 1
ATOM 2390 O O . ASN A 1 299 ? 24.959 16.005 21.379 1.00 8.93 299 ASN B O 1
ATOM 2395 N N . ASN A 1 300 ? 22.821 15.285 21.534 1.00 9.32 300 ASN B N 1
ATOM 2396 C CA . ASN A 1 300 ? 22.883 14.546 20.270 1.00 10.07 300 ASN B CA 1
ATOM 2397 C C . ASN A 1 300 ? 23.020 15.450 19.057 1.00 9.08 300 ASN B C 1
ATOM 2398 O O . ASN A 1 300 ? 23.438 14.997 17.993 1.00 9.58 300 ASN B O 1
ATOM 2403 N N . GLN A 1 301 ? 22.683 16.725 19.208 1.00 8.84 301 GLN B N 1
ATOM 2404 C CA . GLN A 1 301 ? 22.888 17.687 18.122 1.00 9.03 301 GLN B CA 1
ATOM 2405 C C . GLN A 1 301 ? 24.128 18.552 18.353 1.00 10.70 301 GLN B C 1
ATOM 2406 O O . GLN A 1 301 ? 24.964 18.713 17.448 1.00 10.56 301 GLN B O 1
ATOM 2412 N N . GLU A 1 302 ? 24.248 19.117 19.554 1.00 8.86 302 GLU B N 1
ATOM 2413 C CA . GLU A 1 302 ? 25.360 20.004 19.882 1.00 8.22 302 GLU B CA 1
ATOM 2414 C C . GLU A 1 302 ? 26.715 19.282 19.864 1.00 10.01 302 GLU B C 1
ATOM 2415 O O . GLU A 1 302 ? 27.727 19.857 19.453 1.00 11.64 302 GLU B O 1
ATOM 2421 N N . ALA A 1 303 ? 26.726 18.035 20.327 1.00 7.98 303 ALA B N 1
ATOM 2422 C CA . ALA A 1 303 ? 27.935 17.217 20.343 1.00 9.97 303 ALA B CA 1
ATOM 2423 C C . ALA A 1 303 ? 27.674 15.935 19.546 1.00 8.67 303 ALA B C 1
ATOM 2424 O O . ALA A 1 303 ? 27.986 14.820 19.985 1.00 9.05 303 ALA B O 1
ATOM 2426 N N . ALA A 1 304 ? 27.082 16.117 18.373 1.00 9.19 304 ALA B N 1
ATOM 2427 C CA . ALA A 1 304 ? 26.642 15.012 17.523 1.00 8.79 304 ALA B CA 1
ATOM 2428 C C . ALA A 1 304 ? 27.714 13.953 17.246 1.00 10.30 304 ALA B C 1
ATOM 2429 O O . ALA A 1 304 ? 27.463 12.749 17.402 1.00 10.81 304 ALA B O 1
ATOM 2431 N N . GLU A 1 305 ? 28.904 14.388 16.844 1.00 9.92 305 GLU B N 1
ATOM 2432 C CA . GLU A 1 305 ? 29.970 13.436 16.533 1.00 10.00 305 GLU B CA 1
ATOM 2433 C C . GLU A 1 305 ? 30.449 12.687 17.773 1.00 9.40 305 GLU B C 1
ATOM 2434 O O . GLU A 1 305 ? 30.672 11.472 17.718 1.00 11.07 305 GLU B O 1
ATOM 2440 N N . GLU A 1 306 ? 30.550 13.372 18.885 1.00 8.55 306 GLU B N 1
ATOM 2441 C CA . GLU A 1 306 ? 30.897 12.665 20.083 1.00 8.54 306 GLU B CA 1
ATOM 2442 C C . GLU A 1 306 ? 29.835 11.595 20.409 1.00 8.82 306 GLU B C 1
ATOM 2443 O O . GLU A 1 306 ? 30.158 10.570 20.833 1.00 9.95 306 GLU B O 1
ATOM 2449 N N . ILE A 1 307 ? 28.580 11.963 20.241 1.00 9.07 307 ILE B N 1
ATOM 2450 C CA . ILE A 1 307 ? 27.498 11.008 20.473 1.00 10.12 307 ILE B CA 1
ATOM 2451 C C . ILE A 1 307 ? 27.588 9.830 19.489 1.00 8.97 307 ILE B C 1
ATOM 2452 O O . ILE A 1 307 ? 27.467 8.668 19.903 1.00 8.72 307 ILE B O 1
ATOM 2457 N N . ASN A 1 308 ? 27.860 10.113 18.210 1.00 9.34 308 ASN B N 1
ATOM 2458 C CA . ASN A 1 308 ? 28.067 9.040 17.233 1.00 8.54 308 ASN B CA 1
ATOM 2459 C C . ASN A 1 308 ? 29.121 8.063 17.731 1.00 9.71 308 ASN B C 1
ATOM 2460 O O . ASN A 1 308 ? 28.949 6.837 17.675 1.00 10.16 308 ASN B O 1
ATOM 2465 N N . ASN A 1 309 ? 30.218 8.613 18.230 1.00 9.60 309 ASN B N 1
ATOM 2466 C CA . ASN A 1 309 ? 31.347 7.785 18.641 1.00 10.08 309 ASN B CA 1
ATOM 2467 C C . ASN A 1 309 ? 31.091 7.012 19.923 1.00 11.01 309 ASN B C 1
ATOM 2468 O O . ASN A 1 309 ? 31.489 5.856 20.045 1.00 11.00 309 ASN B O 1
ATOM 2473 N N . HIS A 1 310 ? 30.410 7.640 20.876 1.00 9.71 310 HIS B N 1
ATOM 2474 C CA . HIS A 1 310 ? 30.012 6.918 22.081 1.00 9.81 310 HIS B CA 1
ATOM 2475 C C . HIS A 1 310 ? 29.037 5.772 21.787 1.00 10.69 310 HIS B C 1
ATOM 2476 O O . HIS A 1 310 ? 29.158 4.681 22.366 1.00 12.36 310 HIS B O 1
ATOM 2483 N N . ILE A 1 311 ? 28.066 6.016 20.907 1.00 8.85 311 ILE B N 1
ATOM 2484 C CA . ILE A 1 311 ? 27.130 4.960 20.521 1.00 11.45 311 ILE B CA 1
ATOM 2485 C C . ILE A 1 311 ? 27.883 3.804 19.861 1.00 10.61 311 ILE B C 1
ATOM 2486 O O . ILE A 1 311 ? 27.722 2.644 20.245 1.00 10.08 311 ILE B O 1
ATOM 2491 N N . TYR A 1 312 ? 28.726 4.135 18.885 1.00 8.92 312 TYR B N 1
ATOM 2492 C CA . TYR A 1 312 ? 29.423 3.127 18.099 1.00 10.25 312 TYR B CA 1
ATOM 2493 C C . TYR A 1 312 ? 30.339 2.288 18.985 1.00 11.34 312 TYR B C 1
ATOM 2494 O O . TYR A 1 312 ? 30.342 1.058 18.903 1.00 12.47 312 TYR B O 1
ATOM 2503 N N . ASP A 1 313 ? 31.096 2.946 19.857 1.00 10.87 313 ASP B N 1
ATOM 2504 C CA . ASP A 1 313 ? 32.035 2.236 20.716 1.00 13.94 313 ASP B CA 1
ATOM 2505 C C . ASP A 1 313 ? 31.315 1.282 21.671 1.00 14.61 313 ASP B C 1
ATOM 2506 O O . ASP A 1 313 ? 31.784 0.171 21.947 1.00 14.36 313 ASP B O 1
ATOM 2511 N N . PHE A 1 314 ? 30.160 1.709 22.166 1.00 11.86 314 PHE B N 1
ATOM 2512 C CA . PHE A 1 314 ? 29.416 0.928 23.140 1.00 10.96 314 PHE B CA 1
ATOM 2513 C C . PHE A 1 314 ? 28.743 -0.286 22.489 1.00 12.41 314 PHE B C 1
ATOM 2514 O O . PHE A 1 314 ? 28.833 -1.405 22.999 1.00 13.33 314 PHE B O 1
ATOM 2522 N N . ILE A 1 315 ? 28.058 -0.078 21.370 1.00 11.50 315 ILE B N 1
ATOM 2523 C CA . ILE A 1 315 ? 27.308 -1.186 20.783 1.00 10.48 315 ILE B CA 1
ATOM 2524 C C . ILE A 1 315 ? 28.216 -2.247 20.171 1.00 11.69 315 ILE B C 1
ATOM 2525 O O . ILE A 1 315 ? 27.848 -3.419 20.137 1.00 12.74 315 ILE B O 1
ATOM 2530 N N . LYS A 1 316 ? 29.403 -1.844 19.728 1.00 13.28 316 LYS B N 1
ATOM 2531 C CA . LYS A 1 316 ? 30.385 -2.790 19.182 1.00 15.75 316 LYS B CA 1
ATOM 2532 C C . LYS A 1 316 ? 30.777 -3.865 20.193 1.00 16.94 316 LYS B C 1
ATOM 2533 O O . LYS A 1 316 ? 31.041 -5.006 19.817 1.00 25.71 316 LYS B O 1
ATOM 2539 N N . LYS A 1 317 ? 30.821 -3.486 21.470 1.00 18.49 317 LYS B N 1
ATOM 2540 C CA . LYS A 1 317 ? 31.134 -4.401 22.573 1.00 23.24 317 LYS B CA 1
ATOM 2541 C C . LYS A 1 317 ? 30.248 -5.646 22.568 1.00 25.22 317 LYS B C 1
ATOM 2542 O O . LYS A 1 317 ? 30.643 -6.705 23.067 1.00 29.19 317 LYS B O 1
ATOM 2548 N N . PHE A 1 318 ? 29.045 -5.509 22.016 1.00 19.54 318 PHE B N 1
ATOM 2549 C CA . PHE A 1 318 ? 28.037 -6.562 22.072 1.00 18.62 318 PHE B CA 1
ATOM 2550 C C . PHE A 1 318 ? 27.906 -7.305 20.748 1.00 25.01 318 PHE B C 1
ATOM 2551 O O . PHE A 1 318 ? 27.238 -8.340 20.676 1.00 31.81 318 PHE B O 1
#

Sequence (318 aa):
MEEIEHRTVEVNGIKMHVAEKGEGPVVLFLHGFPELWYSWRHQILALSSRGYRAVAPDLRGYGDTEAPVSISSYTGFHIVGDLIALIDLLGVDQVFLVAHDWGAIIGWYLCTFHPDRVKAYVCLSVPLLHRDPNIRTVDAMRAMYGDDYYICRFQKPGEMEAQMAEVGTEYVLKNILTTRKPGPPIFPKGEYGTGFNPDMPNSLPSWLTQDDLAYYVSKYEKTGFTGPLNYYRNMNLNWELTAPWSGGKIQVPVKFITGELDNVYTSLNMKEYIHGGGFKQDVPNLEEVIVQKNVAHFNNQEAAEEINNHIYDFIKKF

Nearest PDB structures (foldseek):
  7cg6-assembly1_B  TM=1.001E+00  e=1.527E-69  Vigna radiata
  5y5d-assembly1_B  TM=1.001E+00  e=2.845E-69  Vigna radiata
  7cg2-assembly1_B  TM=1.002E+00  e=8.195E-69  Vigna radiata
  5yb5-assembly1_B  TM=1.002E+00  e=8.721E-69  Vigna radiata
  5xm6-assembly1_C  TM=1.001E+00  e=5.301E-67  Vigna radiata

Foldseek 3Di:
DVQFDWDWDQFLNWTKIKTKAADDAEEEEFEAPPDALCLLVLLRVLVRVVHYIYMGIGFALHFPIDHDDDLVCQELVNRLRRVVRVLVVVPDQAHAYEYAHVRLQSVVVNLLPCVRRYQAYEHEDDAHDAQDPVDADVRVVCVVPNCQQVLNQLADPPQVQVLCVVVDLLCVLQLVVQAQAAATFGADPPHCPSPRHPPRDPDRPPLADPVNSVVSRVRCVPSHCRRNSSNSNCRRVNSVVCVVQHPAAGAHAYEYEYEQRERSCRYPCNVCCPPVCVSCVRYVNYDDYYYHYPDYRSCCRVVVVVVSVVSVVVVVVD